Protein AF-A0A6I2R8V9-F1 (afdb_monomer_lite)

Radius of gyration: 30.73 Å; chains: 1; bounding box: 67×37×94 Å

Sequence (304 aa):
MQEQKRTFKYGDVFHVAGLDWIVLRTTPAPTPGRSDLHFCEATEDVFQAPFDENDCNDWNKASLRKQLNGEFLDKLIAECPSLKDAIVPTYRDLTADDGLRDYGNCLDNVTMLTADEYRQTRDLHPAPEHWRWLITPDGTSKSSGTSFVRCVDSDGSLGSSLAYRGDRGVRPALTLKSDILASILDAEDKKRAAEIRPADGPQPGVDETPEQAEMALYEQAVEQFGESAQILMAVEEMSELQKALLKYLRFKDHEQGDEAEILAAISEERADVEIMLNQLHVIFGDNTDMEIAKLEHLCELLGE

Foldseek 3Di:
DPPPFDDDDAQDWDDALRFIKGFLDWADDPDPPFFIKTKIKTLAQPFFFFQAQVLFLQNVRRPVLVCCQPVVVVSRCVSPVLVVVFFAWDKAQQQAPVRDRPSPIDTGSKFFAAPVSCVVRVVSHDQHPAKAFHSHANDDCVPDYGFWGWIQGSRRDIDIDGRNDRRHGYMIITMGGRRSVSVSRVVVVVVVVVPCQDPPDGDDDPDQDPVRVLLVVLVVCCVVPHDVVLVVQLVVLVVQLVVLVVQVVCCVVPVPDDPVVSVVSNVVSVVSNVSSVSSVCVVVHDDVVVVVVVVVVVVVVVVD

Organism: Flavonifractor plautii (NCBI:txid292800)

pLDDT: mean 88.64, std 12.96, range [37.66, 98.56]

Structure (mmCIF, N/CA/C/O backbone):
data_AF-A0A6I2R8V9-F1
#
_entry.id   AF-A0A6I2R8V9-F1
#
loop_
_atom_site.group_PDB
_atom_site.id
_atom_site.type_symbol
_atom_site.label_atom_id
_atom_site.label_alt_id
_atom_site.label_comp_id
_atom_site.label_asym_id
_atom_site.label_entity_id
_atom_site.label_seq_id
_atom_site.pdbx_PDB_ins_code
_atom_site.Cartn_x
_atom_site.Cartn_y
_atom_site.Cartn_z
_atom_site.occupancy
_atom_site.B_iso_or_equiv
_atom_site.auth_seq_id
_atom_site.auth_comp_id
_atom_site.auth_asym_id
_atom_site.auth_atom_id
_atom_site.pdbx_PDB_model_num
ATOM 1 N N . MET A 1 1 ? -25.812 15.483 -0.599 1.00 38.22 1 MET A N 1
ATOM 2 C CA . MET A 1 1 ? -24.467 15.489 0.005 1.00 38.22 1 MET A CA 1
ATOM 3 C C . MET A 1 1 ? -23.528 14.985 -1.077 1.00 38.22 1 MET A C 1
ATOM 5 O O . MET A 1 1 ? -23.766 13.888 -1.561 1.00 38.22 1 MET A O 1
ATOM 9 N N . GLN A 1 2 ? -22.617 15.811 -1.599 1.00 37.66 2 GLN A N 1
ATOM 10 C CA . GLN A 1 2 ? -21.603 15.308 -2.534 1.00 37.66 2 GLN A CA 1
ATOM 11 C C . GLN A 1 2 ? -20.672 14.411 -1.722 1.00 37.66 2 GLN A C 1
ATOM 13 O O . GLN A 1 2 ? -20.080 14.891 -0.760 1.00 37.66 2 GLN A O 1
ATOM 18 N N . GLU A 1 3 ? -20.606 13.122 -2.054 1.00 43.53 3 GLU A N 1
ATOM 19 C CA . GLU A 1 3 ? -19.597 12.227 -1.488 1.00 43.53 3 GLU A CA 1
ATOM 20 C C . GLU A 1 3 ? -18.220 12.828 -1.773 1.00 43.53 3 GLU A C 1
ATOM 22 O O . GLU A 1 3 ? -17.863 13.101 -2.925 1.00 43.53 3 GLU A O 1
ATOM 27 N N . GLN A 1 4 ? -17.481 13.116 -0.708 1.00 48.81 4 GLN A N 1
ATOM 28 C CA . GLN A 1 4 ? -16.132 13.641 -0.794 1.00 48.81 4 GLN A CA 1
ATOM 29 C C . GLN A 1 4 ? -15.234 12.480 -1.221 1.00 48.81 4 GLN A C 1
ATOM 31 O O . GLN A 1 4 ? -14.838 11.656 -0.405 1.00 48.81 4 GLN A O 1
ATOM 36 N N . LYS A 1 5 ? -15.002 12.356 -2.532 1.00 60.81 5 LYS A N 1
ATOM 37 C CA . LYS A 1 5 ? -14.197 11.269 -3.100 1.00 60.81 5 LYS A CA 1
ATOM 38 C C . LYS A 1 5 ? -12.783 11.305 -2.525 1.00 60.81 5 LYS A C 1
ATOM 40 O O . LYS A 1 5 ? -12.157 12.365 -2.509 1.00 60.81 5 LYS A O 1
ATOM 45 N N . ARG A 1 6 ? -12.281 10.140 -2.108 1.00 73.75 6 ARG A N 1
ATOM 46 C CA . ARG A 1 6 ? -10.896 9.931 -1.671 1.00 73.75 6 ARG A CA 1
ATOM 47 C C . ARG A 1 6 ? -9.931 10.459 -2.739 1.00 73.75 6 ARG A C 1
ATOM 49 O O . ARG A 1 6 ? -10.030 10.093 -3.909 1.00 73.75 6 ARG A O 1
ATOM 56 N N . THR A 1 7 ? -9.030 11.354 -2.343 1.00 79.44 7 THR A N 1
ATOM 57 C CA . THR A 1 7 ? -8.017 11.950 -3.226 1.00 79.44 7 THR A CA 1
ATOM 58 C C . THR A 1 7 ? -6.641 11.415 -2.873 1.00 79.44 7 THR A C 1
ATOM 60 O O . THR A 1 7 ? -6.266 11.489 -1.706 1.00 79.44 7 THR A O 1
ATOM 63 N N . PHE A 1 8 ? -5.882 10.970 -3.874 1.00 87.00 8 PHE A N 1
ATOM 64 C CA . PHE A 1 8 ? -4.533 10.438 -3.688 1.00 87.00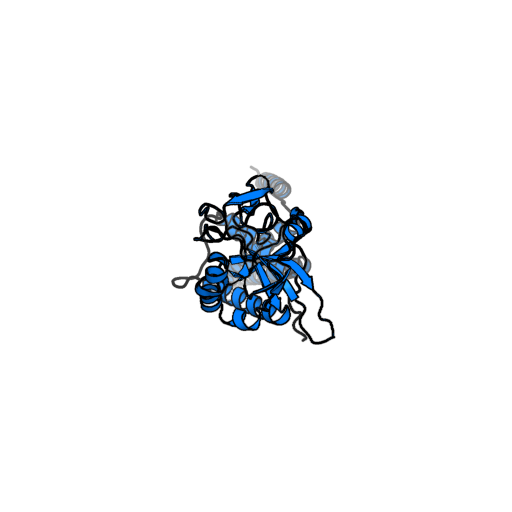 8 PHE A CA 1
ATOM 65 C C . PHE A 1 8 ? -3.452 11.457 -4.045 1.00 87.00 8 PHE A C 1
ATOM 67 O O . PHE A 1 8 ? -3.553 12.193 -5.035 1.00 87.00 8 PHE A O 1
ATOM 74 N N . LYS A 1 9 ? -2.388 11.460 -3.251 1.00 89.88 9 LYS A N 1
ATOM 75 C CA . LYS A 1 9 ? -1.187 12.278 -3.395 1.00 89.88 9 LYS A CA 1
ATOM 76 C C . LYS A 1 9 ? 0.038 11.397 -3.619 1.00 89.88 9 LYS A C 1
ATOM 78 O O . LYS A 1 9 ? 0.010 10.187 -3.438 1.00 89.88 9 LYS A O 1
ATOM 83 N N . TYR A 1 10 ? 1.118 12.036 -4.057 1.00 94.25 10 TYR A N 1
ATOM 84 C CA . TYR A 1 10 ? 2.426 11.403 -4.191 1.00 94.25 10 TYR A CA 1
ATOM 85 C C . TYR A 1 10 ? 2.873 10.797 -2.853 1.00 94.25 10 TYR A C 1
ATOM 87 O O . TYR A 1 10 ? 2.875 11.504 -1.847 1.00 94.25 10 TYR A O 1
ATOM 95 N N . GLY A 1 11 ? 3.245 9.517 -2.863 1.00 94.38 11 GLY A N 1
ATOM 96 C CA . GLY A 1 11 ? 3.650 8.759 -1.680 1.00 94.38 11 GLY A CA 1
ATOM 97 C C . GLY A 1 11 ? 2.508 8.093 -0.908 1.00 94.38 11 GLY A C 1
ATOM 98 O O . GLY A 1 11 ? 2.792 7.301 -0.014 1.00 94.38 11 GLY A O 1
ATOM 99 N N . ASP A 1 12 ? 1.241 8.354 -1.249 1.00 94.25 12 ASP A N 1
ATOM 100 C CA . ASP A 1 12 ? 0.121 7.667 -0.601 1.00 94.25 12 ASP A CA 1
ATOM 101 C C . ASP A 1 12 ? 0.160 6.168 -0.924 1.00 94.25 12 ASP A C 1
ATOM 103 O O . ASP A 1 12 ? 0.383 5.777 -2.075 1.00 94.25 12 ASP A O 1
ATOM 107 N N . VAL A 1 13 ? -0.103 5.345 0.092 1.00 94.75 13 VAL A N 1
ATOM 108 C CA . VAL A 1 13 ? -0.195 3.886 -0.024 1.00 94.75 13 VAL A CA 1
ATOM 109 C C . VAL A 1 13 ? -1.652 3.451 0.111 1.00 94.75 13 VAL A C 1
ATOM 111 O O . VAL A 1 13 ? -2.396 3.978 0.942 1.00 94.75 13 VAL A O 1
ATOM 114 N N . PHE A 1 14 ? -2.074 2.493 -0.709 1.00 93.38 14 PHE A N 1
ATOM 115 C CA . PHE A 1 14 ? -3.391 1.868 -0.627 1.00 93.38 14 PHE A CA 1
ATOM 116 C C . PHE A 1 14 ? -3.310 0.368 -0.904 1.00 93.38 14 PHE A C 1
ATOM 118 O O . PHE A 1 14 ? -2.437 -0.090 -1.636 1.00 93.38 14 PHE A O 1
ATOM 125 N N . HIS A 1 15 ? -4.256 -0.379 -0.342 1.00 92.75 15 HIS A N 1
ATOM 126 C CA . HIS A 1 15 ? -4.354 -1.823 -0.504 1.00 92.75 15 HIS A CA 1
ATOM 127 C C . HIS A 1 15 ? -5.452 -2.161 -1.511 1.00 92.75 15 HIS A C 1
ATOM 129 O O . HIS A 1 15 ? -6.573 -1.692 -1.339 1.00 92.75 15 HIS A O 1
ATOM 135 N N . VAL A 1 16 ? -5.152 -2.952 -2.542 1.00 92.50 16 VAL A N 1
ATOM 136 C CA . VAL A 1 16 ? -6.165 -3.497 -3.463 1.00 92.50 16 VAL A CA 1
ATOM 137 C C . VAL A 1 16 ? -5.693 -4.814 -4.058 1.00 92.50 16 VAL A C 1
ATOM 139 O O . VAL A 1 16 ? -4.517 -4.963 -4.405 1.00 92.50 16 VAL A O 1
ATOM 142 N N . ALA A 1 17 ? -6.624 -5.762 -4.209 1.00 92.19 17 ALA A N 1
ATOM 143 C CA . ALA A 1 17 ? -6.356 -7.083 -4.781 1.00 92.19 17 ALA A CA 1
ATOM 144 C C . ALA A 1 17 ? -5.179 -7.817 -4.098 1.00 92.19 17 ALA A C 1
ATOM 146 O O . ALA A 1 17 ? -4.335 -8.421 -4.763 1.00 92.19 17 ALA A O 1
ATOM 147 N N . GLY A 1 18 ? -5.110 -7.728 -2.764 1.00 90.94 18 GLY A N 1
ATOM 148 C CA . GLY A 1 18 ? -4.109 -8.420 -1.947 1.00 90.94 18 GLY A CA 1
ATOM 149 C C . GLY A 1 18 ? -2.704 -7.813 -1.987 1.00 90.94 18 GLY A C 1
ATOM 150 O O . GLY A 1 18 ? -1.773 -8.429 -1.477 1.00 90.94 18 GLY A O 1
ATOM 151 N N . LEU A 1 19 ? -2.533 -6.629 -2.581 1.00 95.25 19 LEU A N 1
ATOM 152 C CA . LEU A 1 19 ? -1.246 -5.950 -2.713 1.00 95.25 19 LEU A CA 1
ATOM 153 C C . LEU A 1 19 ? -1.330 -4.514 -2.203 1.00 95.25 19 LEU A C 1
ATOM 155 O O . LEU A 1 19 ? -2.342 -3.835 -2.391 1.00 95.25 19 LEU A O 1
ATOM 159 N N . ASP A 1 20 ? -0.230 -4.046 -1.621 1.00 95.50 20 ASP A N 1
ATOM 160 C CA . ASP A 1 20 ? -0.037 -2.641 -1.289 1.00 95.50 20 ASP A CA 1
ATOM 161 C C . ASP A 1 20 ? 0.616 -1.908 -2.463 1.00 95.50 20 ASP A C 1
ATOM 163 O O . ASP A 1 20 ? 1.609 -2.351 -3.049 1.00 95.50 20 ASP A O 1
ATOM 167 N N . TRP A 1 21 ? 0.042 -0.760 -2.807 1.00 96.88 21 TRP A N 1
ATOM 168 C CA . TRP A 1 21 ? 0.436 0.066 -3.939 1.00 96.88 21 TRP A CA 1
ATOM 169 C C . TRP A 1 21 ? 0.766 1.468 -3.465 1.00 96.88 21 TRP A C 1
ATOM 171 O O . TRP A 1 21 ? -0.009 2.074 -2.728 1.00 96.88 21 TRP A O 1
ATOM 181 N N . ILE A 1 22 ? 1.879 2.014 -3.942 1.00 96.56 22 ILE A N 1
ATOM 182 C CA . ILE A 1 22 ? 2.289 3.391 -3.676 1.00 96.56 22 ILE A CA 1
ATOM 183 C C . ILE A 1 22 ? 2.065 4.272 -4.903 1.00 96.56 22 ILE A C 1
ATOM 185 O O . ILE A 1 22 ? 2.366 3.888 -6.034 1.00 96.56 22 ILE A O 1
ATOM 189 N N . VAL A 1 23 ? 1.540 5.478 -4.694 1.00 96.94 23 VAL A N 1
ATOM 190 C CA . VAL A 1 23 ? 1.311 6.463 -5.757 1.00 96.94 23 VAL A CA 1
ATOM 191 C C . VAL A 1 23 ? 2.608 7.198 -6.078 1.00 96.94 23 VAL A C 1
ATOM 193 O O . VAL A 1 23 ? 3.110 7.993 -5.288 1.00 96.94 23 VAL A O 1
ATOM 196 N N . LEU A 1 24 ? 3.116 6.986 -7.289 1.00 96.62 24 LEU A N 1
ATOM 197 C CA . LEU A 1 24 ? 4.371 7.566 -7.767 1.00 96.62 24 LEU A CA 1
ATOM 198 C C . LEU A 1 24 ? 4.174 8.834 -8.594 1.00 96.62 24 LEU A C 1
ATOM 200 O O . LEU A 1 24 ? 5.064 9.673 -8.689 1.00 96.62 24 LEU A O 1
ATOM 204 N N . ARG A 1 25 ? 3.023 8.985 -9.253 1.00 94.69 25 ARG A N 1
ATOM 205 C CA . ARG A 1 25 ? 2.734 10.176 -10.059 1.00 94.69 25 ARG A CA 1
ATOM 206 C C . ARG A 1 25 ? 1.243 10.346 -10.264 1.00 94.69 25 ARG A C 1
ATOM 208 O O . ARG A 1 25 ? 0.558 9.398 -10.632 1.00 94.69 25 ARG A O 1
ATOM 215 N N . THR A 1 26 ? 0.770 11.582 -10.150 1.00 93.12 26 THR A N 1
ATOM 216 C CA . THR A 1 26 ? -0.594 11.954 -10.534 1.00 93.12 26 THR A CA 1
ATOM 217 C C . THR A 1 26 ? -0.552 12.798 -11.799 1.00 93.12 26 THR A C 1
ATOM 219 O O . THR A 1 26 ? 0.164 13.795 -11.869 1.00 93.12 26 THR A O 1
ATOM 222 N N . THR A 1 27 ? -1.313 12.398 -12.813 1.00 91.44 27 THR A N 1
ATOM 223 C CA . THR A 1 27 ? -1.546 13.184 -14.027 1.00 91.44 27 THR A CA 1
ATOM 224 C C . THR A 1 27 ? -2.961 13.747 -13.960 1.00 91.44 27 THR A C 1
ATOM 226 O O . THR A 1 27 ? -3.911 12.966 -14.059 1.00 91.44 27 THR A O 1
ATOM 229 N N . PRO A 1 28 ? -3.124 15.070 -13.790 1.00 88.31 28 PRO A N 1
ATOM 230 C CA . PRO A 1 28 ? -4.442 15.681 -13.750 1.00 88.31 28 PRO A CA 1
ATOM 231 C C . PRO A 1 28 ? -5.208 15.471 -15.055 1.00 88.31 28 PRO A C 1
ATOM 233 O O . PRO A 1 28 ? -4.625 15.464 -16.146 1.00 88.31 28 PRO A O 1
ATOM 236 N N . ALA A 1 29 ? -6.524 15.349 -14.951 1.00 85.62 29 ALA A N 1
ATOM 237 C CA . ALA A 1 29 ? -7.405 15.292 -16.097 1.00 85.62 29 ALA A CA 1
ATOM 238 C C . ALA A 1 29 ? -7.244 16.553 -16.971 1.00 85.62 29 ALA A C 1
ATOM 240 O O . ALA A 1 29 ? -7.258 17.675 -16.461 1.00 85.62 29 ALA A O 1
ATOM 241 N N . PRO A 1 30 ? -7.164 16.414 -18.307 1.00 77.19 30 PRO A N 1
ATOM 242 C CA . PRO A 1 30 ? -6.989 17.559 -19.203 1.00 77.19 30 PRO A CA 1
ATOM 243 C C . PRO A 1 30 ? -8.229 18.466 -19.266 1.00 77.19 30 PRO A C 1
ATOM 245 O O . PRO A 1 30 ? -8.150 19.590 -19.756 1.00 77.19 30 PRO A O 1
ATOM 248 N N . THR A 1 31 ? -9.384 17.978 -18.803 1.00 76.88 31 THR A N 1
ATOM 249 C CA . THR A 1 31 ? -10.663 18.696 -18.803 1.00 76.88 31 THR A CA 1
ATOM 250 C C . THR A 1 31 ? -11.488 18.344 -17.564 1.00 76.88 31 THR A C 1
ATOM 252 O O . THR A 1 31 ? -11.475 17.176 -17.161 1.00 76.88 31 THR A O 1
ATOM 255 N N . PRO A 1 32 ? -12.286 19.285 -17.021 1.00 73.50 32 PRO A N 1
ATOM 256 C CA . PRO A 1 32 ? -13.217 19.004 -15.929 1.00 73.50 32 PRO A CA 1
ATOM 257 C C . PRO A 1 32 ? -14.168 17.845 -16.262 1.00 73.50 32 PRO A C 1
ATOM 259 O O . PRO A 1 32 ? -14.704 17.778 -17.368 1.00 73.50 32 PRO A O 1
ATOM 262 N N . GLY A 1 33 ? -14.381 16.934 -15.309 1.00 69.75 33 GLY A N 1
ATOM 263 C CA . GLY A 1 33 ? -15.276 15.778 -15.466 1.00 69.75 33 GLY A CA 1
ATOM 264 C C . GLY A 1 33 ? -14.624 14.508 -16.026 1.00 69.75 33 GLY A C 1
ATOM 265 O O . GLY A 1 33 ? -15.317 13.506 -16.185 1.00 69.75 33 GLY A O 1
ATOM 266 N N . ARG A 1 34 ? -13.313 14.518 -16.304 1.00 79.19 34 ARG A N 1
ATOM 267 C CA . ARG A 1 34 ? -12.518 13.292 -16.469 1.00 79.19 34 ARG A CA 1
ATOM 268 C C . ARG A 1 34 ? -11.736 12.982 -15.197 1.00 79.19 34 ARG A C 1
ATOM 270 O O . ARG A 1 34 ? -11.465 13.878 -14.405 1.00 79.19 34 ARG A O 1
ATOM 277 N N . SER A 1 35 ? -11.393 11.713 -15.031 1.00 84.06 35 SER A N 1
ATOM 278 C CA . SER A 1 35 ? -10.595 11.214 -13.917 1.00 84.06 35 SER A CA 1
ATOM 279 C C . SER A 1 35 ? -9.136 11.621 -14.062 1.00 84.06 35 SER A C 1
ATOM 281 O O . SER A 1 35 ? -8.577 11.554 -15.163 1.00 84.06 35 SER A O 1
ATOM 283 N N . ASP A 1 36 ? -8.517 11.977 -12.942 1.00 91.12 36 ASP A N 1
ATOM 284 C CA . ASP A 1 36 ? -7.063 12.015 -12.844 1.00 91.12 36 ASP A CA 1
ATOM 285 C C . ASP A 1 36 ? -6.515 10.590 -12.987 1.00 91.12 36 ASP A C 1
ATOM 287 O O . ASP A 1 36 ? -7.222 9.601 -12.758 1.00 91.12 36 ASP A O 1
ATOM 291 N N . LEU A 1 37 ? -5.251 10.483 -13.382 1.00 93.69 37 LEU A N 1
ATOM 292 C CA . LEU A 1 37 ? -4.562 9.208 -13.512 1.00 93.69 37 LEU A CA 1
ATOM 293 C C . LEU A 1 37 ? -3.464 9.099 -12.462 1.00 93.69 37 LEU A C 1
ATOM 295 O O . LEU A 1 37 ? -2.579 9.953 -12.408 1.00 93.69 37 LEU A O 1
ATOM 299 N N . HIS A 1 38 ? -3.489 8.027 -11.680 1.00 95.75 38 HIS A N 1
ATOM 300 C CA . HIS A 1 38 ? -2.441 7.696 -10.722 1.00 95.75 38 HIS A CA 1
ATOM 301 C C . HIS A 1 38 ? -1.577 6.578 -11.292 1.00 95.75 38 HIS A C 1
ATOM 303 O O . HIS A 1 38 ? -2.089 5.517 -11.635 1.00 95.75 38 HIS A O 1
ATOM 309 N N . PHE A 1 39 ? -0.279 6.830 -11.434 1.00 97.44 39 PHE A N 1
ATOM 310 C CA . PHE A 1 39 ? 0.703 5.794 -11.720 1.00 97.44 39 PHE A CA 1
ATOM 311 C C . PHE A 1 39 ? 1.231 5.257 -10.396 1.00 97.44 39 PHE A C 1
ATOM 313 O O . PHE A 1 39 ? 1.743 6.030 -9.580 1.00 97.44 39 PHE A O 1
ATOM 320 N N . CYS A 1 40 ? 1.071 3.956 -10.193 1.00 97.56 40 CYS A N 1
ATOM 321 C CA . CYS A 1 40 ? 1.335 3.279 -8.934 1.00 97.56 40 CYS A CA 1
ATOM 322 C C . CYS A 1 40 ? 2.283 2.100 -9.154 1.00 97.56 40 CYS A C 1
ATOM 324 O O . CYS A 1 40 ? 2.249 1.487 -10.220 1.00 97.56 40 CYS A O 1
ATOM 326 N N . GLU A 1 41 ? 3.091 1.769 -8.151 1.00 97.62 41 GLU A N 1
ATOM 327 C CA . GLU A 1 41 ? 3.940 0.569 -8.112 1.00 97.62 41 GLU A CA 1
ATOM 328 C C . GLU A 1 41 ? 3.605 -0.242 -6.857 1.00 97.62 41 GLU A C 1
ATOM 330 O O . GLU A 1 41 ? 3.203 0.333 -5.845 1.00 97.62 41 GLU A O 1
ATOM 335 N N . ALA A 1 42 ? 3.757 -1.564 -6.916 1.00 96.56 42 ALA A N 1
ATOM 336 C CA . ALA A 1 42 ? 3.742 -2.397 -5.720 1.00 96.56 42 ALA A CA 1
ATOM 337 C C . ALA A 1 42 ? 4.844 -1.953 -4.736 1.00 96.56 42 ALA A C 1
ATOM 339 O O . ALA A 1 42 ? 5.968 -1.634 -5.139 1.00 96.56 42 ALA A O 1
ATOM 340 N N . THR A 1 43 ? 4.537 -1.937 -3.441 1.00 93.56 43 THR A N 1
ATOM 341 C CA . THR A 1 43 ? 5.494 -1.530 -2.395 1.00 93.56 43 THR A CA 1
ATOM 342 C C . THR A 1 43 ? 6.632 -2.540 -2.211 1.00 93.56 43 THR A C 1
ATOM 344 O O . THR A 1 43 ? 7.741 -2.160 -1.825 1.00 93.56 43 THR A O 1
ATOM 347 N N . GLU A 1 44 ? 6.389 -3.802 -2.563 1.00 91.75 44 GLU A N 1
ATOM 348 C CA . GLU A 1 44 ? 7.297 -4.936 -2.381 1.00 91.75 44 GLU A CA 1
ATOM 349 C C . GLU A 1 44 ? 7.479 -5.755 -3.667 1.00 91.75 44 GLU A C 1
ATOM 351 O O . GLU A 1 44 ? 6.759 -5.586 -4.656 1.00 91.75 44 GLU A O 1
ATOM 356 N N . ASP A 1 45 ? 8.478 -6.642 -3.661 1.00 92.81 45 ASP A N 1
ATOM 357 C CA . ASP A 1 45 ? 8.707 -7.593 -4.750 1.00 92.81 45 ASP A CA 1
ATOM 358 C C . ASP A 1 45 ? 7.623 -8.674 -4.715 1.00 92.81 45 ASP A C 1
ATOM 360 O O . ASP A 1 45 ? 7.543 -9.462 -3.778 1.00 92.81 45 ASP A O 1
ATOM 364 N N . VAL A 1 46 ? 6.796 -8.740 -5.759 1.00 94.69 46 VAL A N 1
ATOM 365 C CA . VAL A 1 46 ? 5.638 -9.651 -5.781 1.00 94.69 46 VAL A CA 1
ATOM 366 C C . VAL A 1 46 ? 6.063 -11.092 -6.077 1.00 94.69 46 VAL A C 1
ATOM 368 O O . VAL A 1 46 ? 5.445 -12.046 -5.611 1.00 94.69 46 VAL A O 1
ATOM 371 N N . PHE A 1 47 ? 7.111 -11.265 -6.881 1.00 95.12 47 PHE A N 1
ATOM 372 C CA . PHE A 1 47 ? 7.740 -12.553 -7.169 1.00 95.12 47 PHE A CA 1
ATOM 373 C C . PHE A 1 47 ? 9.134 -12.347 -7.770 1.00 95.12 47 PHE A C 1
ATOM 375 O O . PHE A 1 47 ? 9.511 -11.227 -8.120 1.00 95.12 47 PHE A O 1
ATOM 382 N N . GLN A 1 48 ? 9.890 -13.438 -7.917 1.00 95.06 48 GLN A N 1
ATOM 383 C CA . GLN A 1 48 ? 11.161 -13.449 -8.641 1.00 95.06 48 GLN A CA 1
ATOM 384 C C . GLN A 1 48 ? 11.011 -14.141 -9.997 1.00 95.06 48 GLN A C 1
ATOM 386 O O . GLN A 1 48 ? 10.352 -15.179 -10.095 1.00 95.06 48 GLN A O 1
ATOM 391 N N . ALA A 1 49 ? 11.594 -13.559 -11.045 1.00 96.38 49 ALA A N 1
ATOM 392 C CA . ALA A 1 49 ? 11.564 -14.113 -12.397 1.00 96.38 49 ALA A CA 1
ATOM 393 C C . ALA A 1 49 ? 12.696 -13.552 -13.275 1.00 96.38 49 ALA A C 1
ATOM 395 O O . ALA A 1 49 ? 13.204 -12.455 -13.015 1.00 96.38 49 ALA A O 1
ATOM 396 N N . PRO A 1 50 ? 13.084 -14.263 -14.353 1.00 97.62 50 PRO A N 1
ATOM 397 C CA . PRO A 1 50 ? 13.932 -13.674 -15.378 1.00 97.62 50 PRO A CA 1
ATOM 398 C C . PRO A 1 50 ? 13.186 -12.536 -16.068 1.00 97.62 50 PRO A C 1
ATOM 400 O O . PRO A 1 50 ? 11.966 -12.585 -16.215 1.00 97.62 50 PRO A O 1
ATOM 403 N N . PHE A 1 51 ? 13.923 -11.527 -16.525 1.00 98.19 51 PHE A N 1
ATOM 404 C CA . PHE A 1 51 ? 13.352 -10.507 -17.398 1.00 98.19 51 PHE A CA 1
ATOM 405 C C . PHE A 1 51 ? 12.887 -11.145 -18.711 1.00 98.19 51 PHE A C 1
ATOM 407 O O . PHE A 1 51 ? 11.770 -10.911 -19.167 1.00 98.19 51 PHE A O 1
ATOM 414 N N . ASP A 1 52 ? 13.736 -11.995 -19.288 1.00 98.25 52 ASP A N 1
ATOM 415 C CA . ASP A 1 52 ? 13.402 -12.797 -20.455 1.00 98.25 52 ASP A CA 1
ATOM 416 C C . ASP A 1 52 ? 14.120 -14.149 -20.434 1.00 98.25 52 ASP A C 1
ATOM 418 O O . ASP A 1 52 ? 15.337 -14.225 -20.278 1.00 98.25 52 ASP A O 1
ATOM 422 N N . GLU A 1 53 ? 13.369 -15.226 -20.649 1.00 97.06 53 GLU A N 1
ATOM 423 C CA . GLU A 1 53 ? 13.894 -16.600 -20.661 1.00 97.06 53 GLU A CA 1
ATOM 424 C C . GLU A 1 53 ? 14.875 -16.875 -21.813 1.00 97.06 53 GLU A C 1
ATOM 426 O O . GLU A 1 53 ? 15.675 -17.806 -21.725 1.00 97.06 53 GLU A O 1
ATOM 431 N N . ASN A 1 54 ? 14.844 -16.072 -22.883 1.00 96.19 54 ASN A N 1
ATOM 432 C CA . ASN A 1 54 ? 15.727 -16.203 -24.045 1.00 96.19 54 ASN A CA 1
ATOM 433 C C . ASN A 1 54 ? 16.861 -15.166 -24.042 1.00 96.19 54 ASN A C 1
ATOM 435 O O . ASN A 1 54 ? 17.476 -14.932 -25.084 1.00 96.19 54 ASN A O 1
ATOM 439 N N . ASP A 1 55 ? 17.139 -14.559 -22.883 1.00 95.56 55 ASP A N 1
ATOM 440 C CA . ASP A 1 55 ? 18.183 -13.550 -22.692 1.00 95.56 55 ASP A CA 1
ATOM 441 C C . ASP A 1 55 ? 18.021 -12.306 -23.588 1.00 95.56 55 ASP A C 1
ATOM 443 O O . ASP A 1 55 ? 18.993 -11.752 -24.101 1.00 95.56 55 ASP A O 1
ATOM 447 N N . CYS A 1 56 ? 16.777 -11.865 -23.804 1.00 95.69 56 CYS A N 1
ATOM 448 C CA . CYS A 1 56 ? 16.467 -10.654 -24.556 1.00 95.69 56 CYS A CA 1
ATOM 449 C C . CYS A 1 56 ? 16.119 -9.473 -23.634 1.00 95.69 56 CYS A C 1
ATOM 451 O O . CYS A 1 56 ? 15.169 -9.523 -22.862 1.00 95.69 56 CYS A O 1
ATOM 453 N N . ASN A 1 57 ? 16.836 -8.359 -23.773 1.00 96.81 57 ASN A N 1
ATOM 454 C CA . ASN A 1 57 ? 16.598 -7.117 -23.035 1.00 96.81 57 ASN A CA 1
ATOM 455 C C . ASN A 1 57 ? 15.531 -6.204 -23.668 1.00 96.81 57 ASN A C 1
ATOM 457 O O . ASN A 1 57 ? 15.263 -5.118 -23.160 1.00 96.81 57 ASN A O 1
ATOM 461 N N . ASP A 1 58 ? 14.923 -6.626 -24.776 1.00 97.19 58 ASP A N 1
ATOM 462 C CA . ASP A 1 58 ? 13.822 -5.912 -25.414 1.00 97.19 58 ASP A CA 1
ATOM 463 C C . ASP A 1 58 ? 12.517 -6.228 -24.674 1.00 97.19 58 ASP A C 1
ATOM 465 O O . ASP A 1 58 ? 11.929 -7.300 -24.855 1.00 97.19 58 ASP A O 1
ATOM 469 N N . TRP A 1 59 ? 12.038 -5.278 -23.864 1.00 98.06 59 TRP A N 1
ATOM 470 C CA . TRP A 1 59 ? 10.788 -5.422 -23.111 1.00 98.06 59 TRP A CA 1
ATOM 471 C C . TRP A 1 59 ? 9.612 -5.849 -23.995 1.00 98.06 59 TRP A C 1
ATOM 473 O O . TRP A 1 59 ? 8.765 -6.626 -23.558 1.00 98.06 59 TRP A O 1
ATOM 483 N N . ASN A 1 60 ? 9.568 -5.428 -25.267 1.00 97.44 60 ASN A N 1
ATOM 484 C CA . ASN A 1 60 ? 8.469 -5.804 -26.151 1.00 97.44 60 ASN A CA 1
ATOM 485 C C . ASN A 1 60 ? 8.381 -7.317 -26.402 1.00 97.44 60 ASN A C 1
ATOM 487 O O . ASN A 1 60 ? 7.294 -7.804 -26.724 1.00 97.44 60 ASN A O 1
ATOM 491 N N . LYS A 1 61 ? 9.493 -8.042 -26.252 1.00 97.00 61 LYS A N 1
ATOM 492 C CA . LYS A 1 61 ? 9.610 -9.490 -26.474 1.00 97.00 61 LYS A CA 1
ATOM 493 C C . LYS A 1 61 ? 9.735 -10.295 -25.182 1.00 97.00 61 LYS A C 1
ATOM 495 O O . LYS A 1 61 ? 9.570 -11.509 -25.239 1.00 97.00 61 LYS A O 1
ATOM 500 N N . ALA A 1 62 ? 10.001 -9.624 -24.065 1.00 97.88 62 ALA A N 1
ATOM 501 C CA . ALA A 1 62 ? 10.285 -10.229 -22.774 1.00 97.88 62 ALA A CA 1
ATOM 502 C C . ALA A 1 62 ? 9.187 -11.200 -22.308 1.00 97.88 62 ALA A C 1
ATOM 504 O O . ALA A 1 62 ? 7.997 -10.857 -22.282 1.00 97.88 62 ALA A O 1
ATOM 505 N N . SER A 1 63 ? 9.584 -12.396 -21.867 1.00 98.31 63 SER A N 1
ATOM 506 C CA . SER A 1 63 ? 8.678 -13.352 -21.219 1.00 98.31 63 SER A CA 1
ATOM 507 C C . SER A 1 63 ? 8.000 -12.745 -19.986 1.00 98.31 63 SER A C 1
ATOM 509 O O . SER A 1 63 ? 6.796 -12.944 -19.797 1.00 98.31 63 SER A O 1
ATOM 511 N N . LEU A 1 64 ? 8.711 -11.910 -19.218 1.00 98.38 64 LEU A N 1
ATOM 512 C CA . LEU A 1 64 ? 8.160 -11.233 -18.044 1.00 98.38 64 LEU A CA 1
ATOM 513 C C . LEU A 1 64 ? 7.015 -10.275 -18.392 1.00 98.38 64 LEU A C 1
ATOM 515 O O . LEU A 1 64 ? 6.000 -10.252 -17.698 1.00 98.38 64 LEU A O 1
ATOM 519 N N . ARG A 1 65 ? 7.104 -9.538 -19.509 1.00 98.31 65 ARG A N 1
ATOM 520 C CA . ARG A 1 65 ? 6.004 -8.679 -19.988 1.00 98.31 65 ARG A CA 1
ATOM 521 C C . ARG A 1 65 ? 4.733 -9.487 -20.222 1.00 98.31 65 ARG A C 1
ATOM 523 O O . ARG A 1 65 ? 3.633 -9.043 -19.880 1.00 98.31 65 ARG A O 1
ATOM 530 N N . LYS A 1 66 ? 4.896 -10.672 -20.816 1.00 98.31 66 LYS A N 1
ATOM 531 C CA . LYS A 1 66 ? 3.806 -11.597 -21.131 1.00 98.31 66 LYS A CA 1
ATOM 532 C C . LYS A 1 66 ? 3.186 -12.189 -19.864 1.00 98.31 66 LYS A C 1
ATOM 534 O O . LYS A 1 66 ? 1.970 -12.326 -19.807 1.00 98.31 66 LYS A O 1
ATOM 539 N N . GLN A 1 67 ? 4.002 -12.488 -18.855 1.00 98.38 67 GLN A N 1
ATOM 540 C CA . GLN A 1 67 ? 3.538 -12.933 -17.541 1.00 98.38 67 GLN A CA 1
ATOM 541 C C . GLN A 1 67 ? 2.762 -11.824 -16.810 1.00 98.38 67 GLN A C 1
ATOM 543 O O . GLN A 1 67 ? 1.663 -12.080 -16.318 1.00 98.38 67 GLN A O 1
ATOM 548 N N . LEU A 1 68 ? 3.282 -10.587 -16.799 1.00 98.56 68 LEU A N 1
ATOM 549 C CA . LEU A 1 68 ? 2.638 -9.437 -16.150 1.00 98.56 68 LEU A CA 1
ATOM 550 C C . LEU A 1 68 ? 1.287 -9.074 -16.781 1.00 98.56 68 LEU A C 1
ATOM 552 O O . LEU A 1 68 ? 0.318 -8.851 -16.066 1.00 98.56 68 LEU A O 1
ATOM 556 N N . ASN A 1 69 ? 1.203 -9.036 -18.114 1.00 98.50 69 ASN A N 1
ATOM 557 C CA . ASN A 1 69 ? -0.032 -8.687 -18.834 1.00 98.50 69 ASN A CA 1
ATOM 558 C C . ASN A 1 69 ? -0.941 -9.895 -19.128 1.00 98.50 69 ASN A C 1
ATOM 560 O O . ASN A 1 69 ? -1.968 -9.732 -19.784 1.00 98.50 69 ASN A O 1
ATOM 564 N N . GLY A 1 70 ? -0.549 -11.089 -18.685 1.00 98.25 70 GLY A N 1
ATOM 565 C CA . GLY A 1 70 ? -1.329 -12.318 -18.773 1.00 98.25 70 GLY A CA 1
ATOM 566 C C . GLY A 1 70 ? -1.708 -12.790 -17.378 1.00 98.25 70 GLY A C 1
ATOM 567 O O . GLY A 1 70 ? -2.510 -12.153 -16.705 1.00 98.25 70 GLY A O 1
ATOM 568 N N . GLU A 1 71 ? -1.079 -13.877 -16.926 1.00 97.88 71 GLU A N 1
ATOM 569 C CA . GLU A 1 71 ? -1.436 -14.565 -15.681 1.00 97.88 71 GLU A CA 1
ATOM 570 C C . GLU A 1 71 ? -1.498 -13.642 -14.453 1.00 97.88 71 GLU A C 1
ATOM 572 O O . GLU A 1 71 ? -2.404 -13.780 -13.634 1.00 97.88 71 GLU A O 1
ATOM 577 N N . PHE A 1 72 ? -0.565 -12.695 -14.311 1.00 98.25 72 PHE A N 1
ATOM 578 C CA . PHE A 1 72 ? -0.580 -11.762 -13.182 1.00 98.25 72 PHE A CA 1
ATOM 579 C C . PHE A 1 72 ? -1.783 -10.809 -13.237 1.00 98.25 72 PHE A C 1
ATOM 581 O O . PHE A 1 72 ? -2.515 -10.693 -12.257 1.00 98.25 72 PHE A O 1
ATOM 588 N N . LEU A 1 73 ? -2.020 -10.161 -14.383 1.00 98.31 73 LEU A N 1
ATOM 589 C CA . LEU A 1 73 ? -3.164 -9.267 -14.569 1.00 98.31 73 LEU A CA 1
ATOM 590 C C . LEU A 1 73 ? -4.498 -10.011 -14.418 1.00 98.31 73 LEU A C 1
ATOM 592 O O . LEU A 1 73 ? -5.424 -9.484 -13.804 1.00 98.31 73 LEU A O 1
ATOM 596 N N . ASP A 1 74 ? -4.590 -11.236 -14.934 1.00 98.06 74 ASP A N 1
ATOM 597 C CA . ASP A 1 74 ? -5.781 -12.075 -14.798 1.00 98.06 74 ASP A CA 1
ATOM 598 C C . ASP A 1 74 ? -6.069 -12.396 -13.325 1.00 98.06 74 ASP A C 1
ATOM 600 O O . ASP A 1 74 ? -7.219 -12.296 -12.898 1.00 98.06 74 ASP A O 1
ATOM 604 N N . LYS A 1 75 ? -5.039 -12.714 -12.527 1.00 97.31 75 LYS A N 1
ATOM 605 C CA . LYS A 1 75 ? -5.173 -12.910 -11.072 1.00 97.31 75 LYS A CA 1
ATOM 606 C C . LYS A 1 75 ? -5.602 -11.629 -10.363 1.00 97.31 75 LYS A C 1
ATOM 608 O O . LYS A 1 75 ? -6.517 -11.676 -9.549 1.00 97.31 75 LYS A O 1
ATOM 613 N N . LEU A 1 76 ? -5.002 -10.491 -10.713 1.00 96.56 76 LEU A N 1
ATOM 614 C CA . LEU A 1 76 ? -5.342 -9.192 -10.128 1.00 96.56 76 LEU A CA 1
ATOM 615 C C . LEU A 1 76 ? -6.819 -8.831 -10.372 1.00 96.56 76 LEU A C 1
ATOM 617 O O . LEU A 1 76 ? -7.519 -8.387 -9.464 1.00 96.56 76 LEU A O 1
ATOM 621 N N . ILE A 1 77 ? -7.314 -9.067 -11.592 1.00 96.94 77 ILE A N 1
ATOM 622 C CA . ILE A 1 77 ? -8.720 -8.843 -11.958 1.00 96.94 77 ILE A CA 1
ATOM 623 C C . ILE A 1 77 ? -9.637 -9.900 -11.330 1.00 96.94 77 ILE A C 1
ATOM 625 O O . ILE A 1 77 ? -10.774 -9.585 -10.994 1.00 96.94 77 ILE A O 1
ATOM 629 N N . ALA A 1 78 ? -9.192 -11.147 -11.173 1.00 96.56 78 ALA A N 1
ATOM 630 C CA . ALA A 1 78 ? -9.987 -12.172 -10.499 1.00 96.56 78 ALA A CA 1
ATOM 631 C C . ALA A 1 78 ? -10.227 -11.820 -9.022 1.00 96.56 78 ALA A C 1
ATOM 633 O O . ALA A 1 78 ? -11.349 -11.983 -8.544 1.00 96.56 78 ALA A O 1
ATOM 634 N N . GLU A 1 79 ? -9.205 -11.292 -8.345 1.00 94.31 79 GLU A N 1
ATOM 635 C CA . GLU A 1 79 ? -9.284 -10.848 -6.950 1.00 94.31 79 GLU A CA 1
ATOM 636 C C . GLU A 1 79 ? -10.155 -9.589 -6.805 1.00 94.31 79 GLU A C 1
ATOM 638 O O . GLU A 1 79 ? -11.047 -9.527 -5.959 1.00 94.31 79 GLU A O 1
ATOM 643 N N . CYS A 1 80 ? -9.971 -8.602 -7.691 1.00 94.31 80 CYS A N 1
ATOM 644 C CA . CYS A 1 80 ? -10.772 -7.380 -7.708 1.00 94.31 80 CYS A CA 1
ATOM 645 C C . CYS A 1 80 ? -11.292 -7.058 -9.126 1.00 94.31 80 CYS A C 1
ATOM 647 O O . CYS A 1 80 ? -10.675 -6.285 -9.863 1.00 94.31 80 CYS A O 1
ATOM 649 N N . PRO A 1 81 ? -12.469 -7.591 -9.528 1.00 94.19 81 PRO A N 1
ATOM 650 C CA . PRO A 1 81 ? -13.000 -7.440 -10.891 1.00 94.19 81 PRO A CA 1
ATOM 651 C C . PRO A 1 81 ? -13.178 -5.994 -11.354 1.00 94.19 81 PRO A C 1
ATOM 653 O O . PRO A 1 81 ? -12.995 -5.687 -12.534 1.00 94.19 81 PRO A O 1
ATOM 656 N N . SER A 1 82 ? -13.493 -5.095 -10.421 1.00 90.88 82 SER A N 1
ATOM 657 C CA . SER A 1 82 ? -13.674 -3.667 -10.682 1.00 90.88 82 SER A CA 1
ATOM 658 C C . SER A 1 82 ? -12.387 -2.971 -11.148 1.00 90.88 82 SER A C 1
ATOM 660 O O . SER A 1 82 ? -12.468 -1.953 -11.839 1.00 90.88 82 SER A O 1
ATOM 662 N N . LEU A 1 83 ? -11.197 -3.519 -10.845 1.00 93.56 83 LEU A N 1
ATOM 663 C CA . LEU A 1 83 ? -9.922 -2.968 -11.324 1.00 93.56 83 LEU A CA 1
ATOM 664 C C . LEU A 1 83 ? -9.837 -2.935 -12.847 1.00 93.56 83 LEU A C 1
ATOM 666 O O . LEU A 1 83 ? -9.203 -2.038 -13.400 1.00 93.56 83 LEU A O 1
ATOM 670 N N . LYS A 1 84 ? -10.503 -3.865 -13.539 1.00 95.06 84 LYS A N 1
ATOM 671 C CA . LYS A 1 84 ? -10.488 -3.938 -15.003 1.00 95.06 84 LYS A CA 1
ATOM 672 C C . LYS A 1 84 ? -10.882 -2.614 -15.666 1.00 95.06 84 LYS A C 1
ATOM 674 O O . LYS A 1 84 ? -10.303 -2.253 -16.686 1.00 95.06 84 LYS A O 1
ATOM 679 N N . ASP A 1 85 ? -11.838 -1.892 -15.085 1.00 93.19 85 ASP A N 1
ATOM 680 C CA . ASP A 1 85 ? -12.324 -0.618 -15.627 1.00 93.19 85 ASP A CA 1
ATOM 681 C C . ASP A 1 85 ? -11.479 0.586 -15.169 1.00 93.19 85 ASP A C 1
ATOM 683 O O . ASP A 1 85 ? -11.453 1.633 -15.838 1.00 93.19 85 ASP A O 1
ATOM 687 N N . ALA A 1 86 ? -10.775 0.431 -14.042 1.00 94.62 86 ALA A N 1
ATOM 688 C CA . ALA A 1 86 ? -9.867 1.423 -13.477 1.00 94.62 86 ALA A CA 1
ATOM 689 C C . ALA A 1 86 ? -8.517 1.465 -14.203 1.00 94.62 86 ALA A C 1
ATOM 691 O O . ALA A 1 86 ? -7.970 2.556 -14.375 1.00 94.62 86 ALA A O 1
ATOM 692 N N . ILE A 1 87 ? -8.002 0.309 -14.632 1.00 97.12 87 ILE A N 1
ATOM 693 C CA . ILE A 1 87 ? -6.696 0.178 -15.285 1.00 97.12 87 ILE A CA 1
ATOM 694 C C . ILE A 1 87 ? -6.700 0.887 -16.641 1.00 97.12 87 ILE A C 1
ATOM 696 O O . ILE A 1 87 ? -7.598 0.733 -17.472 1.00 97.12 87 ILE A O 1
ATOM 700 N N . VAL A 1 88 ? -5.657 1.679 -16.865 1.00 96.31 88 VAL A N 1
ATOM 701 C CA . VAL A 1 88 ? -5.400 2.393 -18.111 1.00 96.31 88 VAL A CA 1
ATOM 702 C C . VAL A 1 88 ? -4.054 1.928 -18.660 1.00 96.31 88 VAL A C 1
ATOM 704 O O . VAL A 1 88 ? -3.062 2.028 -17.939 1.00 96.31 88 VAL A O 1
ATOM 707 N N . PRO A 1 89 ? -3.986 1.479 -19.927 1.00 97.00 89 PRO A N 1
ATOM 708 C CA . PRO A 1 89 ? -2.717 1.137 -20.547 1.00 97.00 89 PRO A CA 1
ATOM 709 C C . PRO A 1 89 ? -1.725 2.308 -20.489 1.00 97.00 89 PRO A C 1
ATOM 711 O O . PRO A 1 89 ? -2.034 3.427 -20.913 1.00 97.00 89 PRO A O 1
ATOM 714 N N . THR A 1 90 ? -0.524 2.049 -19.984 1.00 94.69 90 THR A N 1
ATOM 715 C CA . THR A 1 90 ? 0.541 3.034 -19.813 1.00 94.69 90 THR A CA 1
ATOM 716 C C . THR A 1 90 ? 1.482 2.992 -21.010 1.00 94.69 90 THR A C 1
ATOM 718 O O . THR A 1 90 ? 2.067 1.956 -21.323 1.00 94.69 90 THR A O 1
ATOM 721 N N . TYR A 1 91 ? 1.641 4.131 -21.685 1.00 95.38 91 TYR A N 1
ATOM 722 C CA . TYR A 1 91 ? 2.650 4.289 -22.732 1.00 95.38 91 TYR A CA 1
ATOM 723 C C . TYR A 1 91 ? 4.043 4.415 -22.111 1.00 95.38 91 TYR A C 1
ATOM 725 O O . TYR A 1 91 ? 4.226 5.180 -21.159 1.00 95.38 91 TYR A O 1
ATOM 733 N N . ARG A 1 92 ? 5.033 3.718 -22.674 1.00 94.44 92 ARG A N 1
ATOM 734 C CA . ARG A 1 92 ? 6.422 3.747 -22.202 1.00 94.44 92 ARG A CA 1
ATOM 735 C C . ARG A 1 92 ? 7.386 3.908 -23.367 1.00 94.44 92 ARG A C 1
ATOM 737 O O . ARG A 1 92 ? 7.252 3.240 -24.392 1.00 94.44 92 ARG A O 1
ATOM 744 N N . ASP A 1 93 ? 8.362 4.786 -23.182 1.00 95.62 93 ASP A N 1
ATOM 745 C CA . ASP A 1 93 ? 9.516 4.909 -24.067 1.00 95.62 93 ASP A CA 1
ATOM 746 C C . ASP A 1 93 ? 10.558 3.857 -23.662 1.00 95.62 93 ASP A C 1
ATOM 748 O O . ASP A 1 93 ? 10.956 3.804 -22.498 1.00 95.62 93 ASP A O 1
ATOM 752 N N . LEU A 1 94 ? 10.965 3.009 -24.608 1.00 96.38 94 LEU A N 1
ATOM 753 C CA . LEU A 1 94 ? 11.950 1.943 -24.400 1.00 96.38 94 LEU A CA 1
ATOM 754 C C . LEU A 1 94 ? 13.339 2.342 -24.911 1.00 96.38 94 LEU A C 1
ATOM 756 O O . LEU A 1 94 ? 14.131 1.491 -25.319 1.00 96.38 94 LEU A O 1
ATOM 760 N N . THR A 1 95 ? 13.629 3.644 -24.919 1.00 96.50 95 THR A N 1
ATOM 761 C CA . THR A 1 95 ? 14.986 4.157 -25.099 1.00 96.50 95 THR A CA 1
ATOM 762 C C . THR A 1 95 ? 15.921 3.481 -24.090 1.00 96.50 95 THR A C 1
ATOM 764 O O . THR A 1 95 ? 15.646 3.454 -22.888 1.00 96.50 95 THR A O 1
ATOM 767 N N . ALA A 1 96 ? 17.007 2.900 -24.595 1.00 96.44 96 ALA A N 1
ATOM 768 C CA . ALA A 1 96 ? 18.038 2.271 -23.783 1.00 96.44 96 ALA A CA 1
ATOM 769 C C . ALA A 1 96 ? 18.827 3.316 -22.975 1.00 96.44 96 ALA A C 1
ATOM 771 O O . ALA A 1 96 ? 18.822 4.502 -23.307 1.00 96.44 96 ALA A O 1
ATOM 772 N N . ASP A 1 97 ? 19.515 2.880 -21.919 1.00 95.12 97 ASP A N 1
ATOM 773 C CA . ASP A 1 97 ? 20.271 3.758 -21.007 1.00 95.12 97 ASP A CA 1
ATOM 774 C C . ASP A 1 97 ? 21.419 4.495 -21.734 1.00 95.12 97 ASP A C 1
ATOM 776 O O . ASP A 1 97 ? 21.795 5.604 -21.360 1.00 95.12 97 ASP A O 1
ATOM 780 N N . ASP A 1 98 ? 21.921 3.931 -22.838 1.00 92.94 98 ASP A N 1
ATOM 781 C CA . ASP A 1 98 ? 22.881 4.570 -23.750 1.00 92.94 98 ASP A CA 1
ATOM 782 C C . ASP A 1 98 ? 22.267 5.600 -24.729 1.00 92.94 98 ASP A C 1
ATOM 784 O O . ASP A 1 98 ? 22.984 6.233 -25.511 1.00 92.94 98 ASP A O 1
ATOM 788 N N . GLY A 1 99 ? 20.945 5.782 -24.695 1.00 94.69 99 GLY A N 1
ATOM 789 C CA . GLY A 1 99 ? 20.186 6.724 -25.516 1.00 94.69 99 GLY A CA 1
ATOM 790 C C . GLY A 1 99 ? 19.700 6.184 -26.866 1.00 94.69 99 GLY A C 1
ATOM 791 O O . GLY A 1 99 ? 19.048 6.924 -27.614 1.00 94.69 99 GLY A O 1
ATOM 792 N N . LEU A 1 100 ? 19.980 4.924 -27.213 1.00 96.00 100 LEU A N 1
ATOM 793 C CA . LEU A 1 100 ? 19.491 4.311 -28.449 1.00 96.00 100 LEU A CA 1
ATOM 794 C C . LEU A 1 100 ? 18.001 3.958 -28.362 1.00 96.00 100 LEU A C 1
ATOM 796 O O . LEU A 1 100 ? 17.496 3.511 -27.339 1.00 96.00 100 LEU A O 1
ATOM 800 N N . ARG A 1 101 ? 17.279 4.128 -29.477 1.00 95.88 101 ARG A N 1
ATOM 801 C CA . ARG A 1 101 ? 15.805 4.012 -29.539 1.00 95.88 101 ARG A CA 1
ATOM 802 C C . ARG A 1 101 ? 15.306 2.822 -30.356 1.00 95.88 101 ARG A C 1
ATOM 804 O O . ARG A 1 101 ? 14.179 2.835 -30.846 1.00 95.88 101 ARG A O 1
ATOM 811 N N . ASP A 1 102 ? 16.152 1.816 -30.564 1.00 95.69 102 ASP A N 1
ATOM 812 C CA . ASP A 1 102 ? 15.869 0.725 -31.507 1.00 95.69 102 ASP A CA 1
ATOM 813 C C . ASP A 1 102 ? 14.648 -0.127 -31.114 1.00 95.69 102 ASP A C 1
ATOM 815 O O . ASP A 1 102 ? 13.995 -0.685 -31.994 1.00 95.69 102 ASP A O 1
ATOM 819 N N . TYR A 1 103 ? 14.316 -0.205 -29.821 1.00 95.44 103 TYR A N 1
ATOM 820 C CA . TYR A 1 103 ? 13.172 -0.974 -29.308 1.00 95.44 103 TYR A CA 1
ATOM 821 C C . TYR A 1 103 ? 11.847 -0.196 -29.293 1.00 95.44 103 TYR A C 1
ATOM 823 O O . TYR A 1 103 ? 10.789 -0.778 -29.048 1.00 95.44 103 TYR A O 1
ATOM 831 N N . GLY A 1 104 ? 11.879 1.100 -29.621 1.00 96.19 104 GLY A N 1
ATOM 832 C CA . GLY A 1 104 ? 10.688 1.927 -29.779 1.00 96.19 104 GLY A CA 1
ATOM 833 C C . GLY A 1 104 ? 9.948 2.175 -28.466 1.00 96.19 104 GLY A C 1
ATOM 834 O O . GLY A 1 104 ? 10.473 2.802 -27.552 1.00 96.19 104 GLY A O 1
ATOM 835 N N . ASN A 1 105 ? 8.692 1.746 -28.406 1.00 97.06 105 ASN A N 1
ATOM 836 C CA . ASN A 1 105 ? 7.792 1.996 -27.286 1.00 97.06 105 ASN A CA 1
ATOM 837 C C . ASN A 1 105 ? 6.895 0.787 -27.018 1.00 97.06 105 ASN A C 1
ATOM 839 O O . ASN A 1 105 ? 6.805 -0.134 -27.836 1.00 97.06 105 ASN A O 1
ATOM 843 N N . CYS A 1 106 ? 6.228 0.800 -25.869 1.00 96.50 106 CYS A N 1
ATOM 844 C CA . CYS A 1 106 ? 5.172 -0.149 -25.546 1.00 96.50 106 CYS A CA 1
ATOM 845 C C . CYS A 1 106 ? 3.953 0.550 -24.936 1.00 96.50 106 CYS A C 1
ATOM 847 O O . CYS A 1 106 ? 3.996 1.714 -24.529 1.00 96.50 106 CYS A O 1
ATOM 849 N N . LEU A 1 107 ? 2.848 -0.190 -24.916 1.00 97.38 107 LEU A N 1
ATOM 850 C CA . LEU A 1 107 ? 1.597 0.190 -24.282 1.00 97.38 107 LEU A CA 1
ATOM 851 C C . LEU A 1 107 ? 1.099 -1.032 -23.512 1.00 97.38 107 LEU A C 1
ATOM 853 O O . LEU A 1 107 ? 0.670 -2.005 -24.132 1.00 97.38 107 LEU A O 1
ATOM 857 N N . ASP A 1 108 ? 1.203 -0.984 -22.187 1.00 98.00 108 ASP A N 1
ATOM 858 C CA . ASP A 1 108 ? 0.959 -2.132 -21.308 1.00 98.00 108 ASP A CA 1
ATOM 859 C C . ASP A 1 108 ? -0.046 -1.781 -20.213 1.00 98.00 108 ASP A C 1
ATOM 861 O O . ASP A 1 108 ? -0.052 -0.658 -19.718 1.00 98.00 108 ASP A O 1
ATOM 865 N N . ASN A 1 109 ? -0.874 -2.740 -19.800 1.00 98.12 109 ASN A N 1
ATOM 866 C CA . ASN A 1 109 ? -1.747 -2.572 -18.633 1.00 98.12 109 ASN A CA 1
ATOM 867 C C . ASN A 1 109 ? -0.946 -2.656 -17.331 1.00 98.12 109 ASN A C 1
ATOM 869 O O . ASN A 1 109 ? -1.216 -1.922 -16.385 1.00 98.12 109 ASN A O 1
ATOM 873 N N . VAL A 1 110 ? 0.041 -3.556 -17.312 1.00 98.31 110 VAL A N 1
ATOM 874 C CA . VAL A 1 110 ? 0.984 -3.749 -16.211 1.00 98.31 110 VAL A CA 1
ATOM 875 C C . VAL A 1 110 ? 2.401 -3.668 -16.770 1.00 98.31 110 VAL A C 1
ATOM 877 O O . VAL A 1 110 ? 2.746 -4.345 -17.740 1.00 98.31 110 VAL A O 1
ATOM 880 N N . THR A 1 111 ? 3.228 -2.830 -16.165 1.00 97.81 111 THR A N 1
ATOM 881 C CA . THR A 1 111 ? 4.618 -2.572 -16.552 1.00 97.81 111 THR A CA 1
ATOM 882 C C . THR A 1 111 ? 5.523 -2.618 -15.316 1.00 97.81 111 THR A C 1
ATOM 884 O O . THR A 1 111 ? 5.104 -3.096 -14.266 1.00 97.81 111 THR A O 1
ATOM 887 N N . MET A 1 112 ? 6.761 -2.144 -15.431 1.00 97.50 112 MET A N 1
ATOM 888 C CA . MET A 1 112 ? 7.625 -1.801 -14.297 1.00 97.50 112 MET A CA 1
ATOM 889 C C . MET A 1 112 ? 8.268 -0.430 -14.554 1.00 97.50 112 MET A C 1
ATOM 891 O O . MET A 1 112 ? 8.131 0.159 -15.639 1.00 97.50 112 MET A O 1
ATOM 895 N N . LEU A 1 113 ? 8.972 0.100 -13.559 1.00 97.50 113 LEU A N 1
ATOM 896 C CA . LEU A 1 113 ? 9.640 1.394 -13.680 1.00 97.50 113 LEU A CA 1
ATOM 897 C C . LEU A 1 113 ? 10.767 1.381 -14.717 1.00 97.50 113 LEU A C 1
ATOM 899 O O . LEU A 1 113 ? 11.409 0.360 -14.978 1.00 97.50 113 LEU A O 1
ATOM 903 N N . THR A 1 114 ? 11.025 2.552 -15.296 1.00 97.56 114 THR A N 1
ATOM 904 C CA . THR A 1 114 ? 12.282 2.827 -15.999 1.00 97.56 114 THR A CA 1
ATOM 905 C C . THR A 1 114 ? 13.343 3.248 -14.987 1.00 97.56 114 THR A C 1
ATOM 907 O O . THR A 1 114 ? 13.032 3.654 -13.866 1.00 97.56 114 THR A O 1
ATOM 910 N N . ALA A 1 115 ? 14.612 3.217 -15.395 1.00 97.19 115 ALA A N 1
ATOM 911 C CA . ALA A 1 115 ? 15.709 3.771 -14.602 1.00 97.19 115 ALA A CA 1
ATOM 912 C C . ALA A 1 115 ? 15.476 5.241 -14.221 1.00 97.19 115 ALA A C 1
ATOM 914 O O . ALA A 1 115 ? 15.768 5.633 -13.093 1.00 97.19 115 ALA A O 1
ATOM 915 N N . ASP A 1 116 ? 14.905 6.042 -15.121 1.00 96.38 116 ASP A N 1
ATOM 916 C CA . ASP A 1 116 ? 14.627 7.453 -14.849 1.00 96.38 116 ASP A CA 1
ATOM 917 C C . ASP A 1 116 ? 13.484 7.662 -13.866 1.00 96.38 116 ASP A C 1
ATOM 919 O O . ASP A 1 116 ? 13.596 8.508 -12.983 1.00 96.38 116 ASP A O 1
ATOM 923 N N . GLU A 1 117 ? 12.407 6.888 -13.967 1.00 96.19 117 GLU A N 1
ATOM 924 C CA . GLU A 1 117 ? 11.319 6.970 -12.992 1.00 96.19 117 GLU A CA 1
ATOM 925 C C . GLU A 1 117 ? 11.775 6.505 -11.619 1.00 96.19 117 GLU A C 1
ATOM 927 O O . GLU A 1 117 ? 11.509 7.192 -10.640 1.00 96.1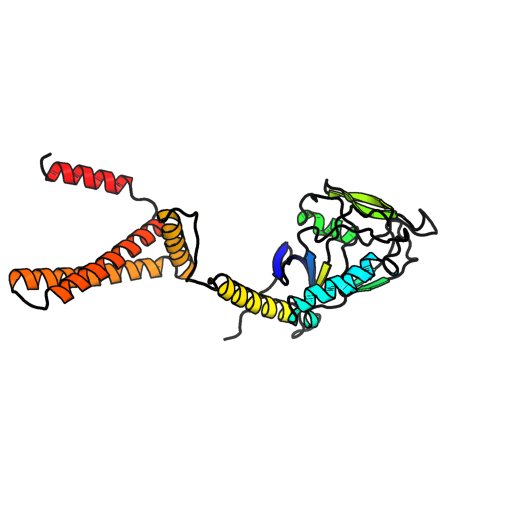9 117 GLU A O 1
ATOM 932 N N . TYR A 1 118 ? 12.549 5.419 -11.548 1.00 95.94 118 TYR A N 1
ATOM 933 C CA . TYR A 1 118 ? 13.147 4.987 -10.291 1.00 95.94 118 TYR A CA 1
ATOM 934 C C . TYR A 1 118 ? 14.000 6.093 -9.652 1.00 95.94 118 TYR A C 1
ATOM 936 O O . TYR A 1 118 ? 13.891 6.336 -8.451 1.00 95.94 118 TYR A O 1
ATOM 944 N N . ARG A 1 119 ? 14.820 6.804 -10.443 1.00 95.56 119 ARG A N 1
ATOM 945 C CA . ARG A 1 119 ? 15.597 7.961 -9.959 1.00 95.56 119 ARG A CA 1
ATOM 946 C C . ARG A 1 119 ? 14.689 9.091 -9.471 1.00 95.56 119 ARG A C 1
ATOM 948 O O . ARG A 1 119 ? 14.976 9.677 -8.432 1.00 95.56 119 ARG A O 1
ATOM 955 N N . GLN A 1 120 ? 13.625 9.399 -10.211 1.00 95.62 120 GLN A N 1
ATOM 956 C CA . GLN A 1 120 ? 12.678 10.470 -9.880 1.00 95.62 120 GLN A CA 1
ATOM 957 C C . GLN A 1 120 ? 11.888 10.185 -8.605 1.00 95.62 120 GLN A C 1
ATOM 959 O O . GLN A 1 120 ? 11.541 11.128 -7.905 1.00 95.62 120 GLN A O 1
ATOM 964 N N . THR A 1 121 ? 11.634 8.912 -8.305 1.00 95.56 121 THR A N 1
ATOM 965 C CA . THR A 1 121 ? 10.854 8.484 -7.139 1.00 95.56 121 THR A CA 1
ATOM 966 C C . THR A 1 121 ? 11.718 7.852 -6.052 1.00 95.56 121 THR A C 1
ATOM 968 O O . THR A 1 121 ? 11.215 7.105 -5.216 1.00 95.56 121 THR A O 1
ATOM 971 N N . ARG A 1 122 ? 13.044 8.051 -6.089 1.00 91.69 122 ARG A N 1
ATOM 972 C CA . ARG A 1 122 ? 13.990 7.345 -5.208 1.00 91.69 122 ARG A CA 1
ATOM 973 C C . ARG A 1 122 ? 13.718 7.607 -3.728 1.00 91.69 122 ARG A C 1
ATOM 975 O O . ARG A 1 122 ? 14.031 6.747 -2.911 1.00 91.69 122 ARG A O 1
ATOM 982 N N . ASP A 1 123 ? 13.159 8.761 -3.396 1.00 93.19 123 ASP A N 1
ATOM 983 C CA . ASP A 1 123 ? 12.750 9.158 -2.049 1.00 93.19 123 ASP A CA 1
ATOM 984 C C . ASP A 1 123 ? 11.641 8.274 -1.458 1.00 93.19 123 ASP A C 1
ATOM 986 O O . ASP A 1 123 ? 11.578 8.133 -0.241 1.00 93.19 123 ASP A O 1
ATOM 990 N N . LEU A 1 124 ? 10.823 7.632 -2.300 1.00 91.50 124 LEU A N 1
ATOM 991 C CA . LEU A 1 124 ? 9.744 6.732 -1.876 1.00 91.50 124 LEU A CA 1
ATOM 992 C C . LEU A 1 124 ? 10.177 5.267 -1.726 1.00 91.50 124 LEU A C 1
ATOM 994 O O . LEU A 1 124 ? 9.429 4.457 -1.183 1.00 91.50 124 LEU A O 1
ATOM 998 N N . HIS A 1 125 ? 11.367 4.907 -2.213 1.00 83.38 125 HIS A N 1
ATOM 999 C CA . HIS A 1 125 ? 11.828 3.518 -2.231 1.00 83.38 125 HIS A CA 1
ATOM 1000 C C . HIS A 1 125 ? 12.778 3.241 -1.062 1.00 83.38 125 HIS A C 1
ATOM 1002 O O . HIS A 1 125 ? 13.899 3.761 -1.063 1.00 83.38 125 HIS A O 1
ATOM 1008 N N . PRO A 1 126 ? 12.422 2.393 -0.082 1.00 77.69 126 PRO A N 1
ATOM 1009 C CA . PRO A 1 126 ? 13.422 1.858 0.835 1.00 77.69 126 PRO A CA 1
ATOM 1010 C C . PRO A 1 126 ? 14.461 1.024 0.067 1.00 77.69 126 PRO A C 1
ATOM 1012 O O . PRO A 1 126 ? 14.271 0.673 -1.102 1.00 77.69 126 PRO A O 1
ATOM 1015 N N . ALA A 1 127 ? 15.595 0.736 0.713 1.00 76.12 127 ALA A N 1
ATOM 1016 C CA . ALA A 1 127 ? 16.582 -0.178 0.143 1.00 76.12 127 ALA A CA 1
ATOM 1017 C C . ALA A 1 127 ? 15.899 -1.529 -0.162 1.00 76.12 127 ALA A C 1
ATOM 1019 O O . ALA A 1 127 ? 15.246 -2.071 0.733 1.00 76.12 127 ALA A O 1
ATOM 1020 N N . PRO A 1 128 ? 15.980 -2.050 -1.400 1.00 74.06 128 PRO A N 1
ATOM 1021 C CA . PRO A 1 128 ? 15.317 -3.300 -1.745 1.00 74.06 128 PRO A CA 1
ATOM 1022 C C . PRO A 1 128 ? 15.888 -4.479 -0.951 1.00 74.06 128 PRO A C 1
ATOM 1024 O O . PRO A 1 128 ? 17.105 -4.610 -0.826 1.00 74.06 128 PRO A O 1
ATOM 1027 N N . GLU A 1 129 ? 15.033 -5.391 -0.486 1.00 70.31 129 GLU A N 1
ATOM 1028 C CA . GLU A 1 129 ? 15.499 -6.649 0.120 1.00 70.31 129 GLU A CA 1
ATOM 1029 C C . GLU A 1 129 ? 16.273 -7.512 -0.890 1.00 70.31 129 GLU A C 1
ATOM 1031 O O . GLU A 1 129 ? 17.235 -8.208 -0.546 1.00 70.31 129 GLU A O 1
ATOM 1036 N N . HIS A 1 130 ? 15.883 -7.432 -2.165 1.00 79.56 130 HIS A N 1
ATOM 1037 C CA . HIS A 1 130 ? 16.478 -8.159 -3.278 1.00 79.56 130 HIS A CA 1
ATOM 1038 C C . HIS A 1 130 ? 16.720 -7.243 -4.475 1.00 79.56 130 HIS A C 1
ATOM 1040 O O . HIS A 1 130 ? 16.161 -6.156 -4.589 1.00 79.56 130 HIS A O 1
ATOM 1046 N N . TRP A 1 131 ? 17.575 -7.685 -5.397 1.00 91.25 131 TRP A N 1
ATOM 1047 C CA . TRP A 1 131 ? 17.778 -6.940 -6.636 1.00 91.25 131 TRP A CA 1
ATOM 1048 C C . TRP A 1 131 ? 16.503 -7.011 -7.469 1.00 91.25 131 TRP A C 1
ATOM 1050 O O . TRP A 1 131 ? 16.000 -8.113 -7.672 1.00 91.25 131 TRP A O 1
ATOM 1060 N N . ARG A 1 132 ? 16.028 -5.892 -8.017 1.00 94.31 132 ARG A N 1
ATOM 1061 C CA . ARG A 1 132 ? 14.790 -5.851 -8.812 1.00 94.31 132 ARG A CA 1
ATOM 1062 C C . ARG A 1 132 ? 15.003 -5.369 -10.237 1.00 94.31 132 ARG A C 1
ATOM 1064 O O . ARG A 1 132 ? 15.893 -4.559 -10.507 1.00 94.31 132 ARG A O 1
ATOM 1071 N N . TRP A 1 133 ? 14.183 -5.869 -11.154 1.00 97.50 133 TRP A N 1
ATOM 1072 C CA . TRP A 1 133 ? 14.217 -5.462 -12.556 1.00 97.50 133 TRP A CA 1
ATOM 1073 C C . TRP A 1 133 ? 13.641 -4.065 -12.784 1.00 97.50 133 TRP A C 1
ATOM 1075 O O . TRP A 1 133 ? 12.740 -3.618 -12.079 1.00 97.50 133 TRP A O 1
ATOM 1085 N N . LEU A 1 134 ? 14.136 -3.407 -13.830 1.00 97.62 134 LEU A N 1
ATOM 1086 C CA . LEU A 1 134 ? 13.522 -2.245 -14.467 1.00 97.62 134 LEU A CA 1
ATOM 1087 C C . LEU A 1 134 ? 13.294 -2.570 -15.947 1.00 97.62 134 LEU A C 1
ATOM 1089 O O . LEU A 1 134 ? 13.916 -3.486 -16.480 1.00 97.62 134 LEU A O 1
ATOM 1093 N N . ILE A 1 135 ? 12.436 -1.819 -16.640 1.00 98.00 135 ILE A N 1
ATOM 1094 C CA . ILE A 1 135 ? 12.196 -2.063 -18.077 1.00 98.00 135 ILE A CA 1
ATOM 1095 C C . ILE A 1 135 ? 13.254 -1.440 -18.993 1.00 98.00 135 ILE A C 1
ATOM 1097 O O . ILE A 1 135 ? 13.223 -1.664 -20.200 1.00 98.00 135 ILE A O 1
ATOM 1101 N N . THR A 1 136 ? 14.167 -0.631 -18.447 1.00 97.88 136 THR A N 1
ATOM 1102 C CA . THR A 1 136 ? 15.192 0.060 -19.238 1.00 97.88 136 THR A CA 1
ATOM 1103 C C . THR A 1 136 ? 16.275 -0.932 -19.679 1.00 97.88 136 THR A C 1
ATOM 1105 O O . THR A 1 136 ? 16.945 -1.513 -18.821 1.00 97.88 136 THR A O 1
ATOM 1108 N N . PRO A 1 137 ? 16.503 -1.117 -20.989 1.00 96.50 137 PRO A N 1
ATOM 1109 C CA . PRO A 1 137 ? 17.652 -1.869 -21.475 1.00 96.50 137 PRO A CA 1
ATOM 1110 C C . PRO A 1 137 ? 18.939 -1.075 -21.240 1.00 96.50 137 PRO A C 1
ATOM 1112 O O . PRO A 1 137 ? 18.940 0.149 -21.326 1.00 96.50 137 PRO A O 1
ATOM 1115 N N . ASP A 1 138 ? 20.049 -1.761 -20.975 1.00 95.06 138 ASP A N 1
ATOM 1116 C CA . ASP A 1 138 ? 21.367 -1.116 -20.856 1.00 95.06 138 ASP A CA 1
ATOM 1117 C C . ASP A 1 138 ? 21.820 -0.501 -22.195 1.00 95.06 138 ASP A C 1
ATOM 1119 O O . ASP A 1 138 ? 22.274 0.637 -22.257 1.00 95.06 138 ASP A O 1
ATOM 1123 N N . GLY A 1 139 ? 21.599 -1.242 -23.279 1.00 93.50 139 GLY A N 1
ATOM 1124 C CA . GLY A 1 139 ? 21.893 -0.853 -24.652 1.00 93.50 139 GLY A CA 1
ATOM 1125 C C . GLY A 1 139 ? 21.155 -1.755 -25.634 1.00 93.50 139 GLY A C 1
ATOM 1126 O O . GLY A 1 139 ? 20.330 -2.591 -25.251 1.00 93.50 139 GLY A O 1
ATOM 1127 N N . THR A 1 140 ? 21.440 -1.593 -26.920 1.00 92.31 140 THR A N 1
ATOM 1128 C CA . THR A 1 140 ? 20.838 -2.408 -27.982 1.00 92.31 140 THR A CA 1
ATOM 1129 C C . THR A 1 140 ? 21.914 -3.202 -28.717 1.00 92.31 140 THR A C 1
ATOM 1131 O O . THR A 1 140 ? 23.116 -3.072 -28.470 1.00 92.31 140 THR A O 1
ATOM 1134 N N . SER A 1 141 ? 21.501 -4.005 -29.701 1.00 90.56 141 SER A N 1
ATOM 1135 C CA . SER A 1 141 ? 22.430 -4.713 -30.601 1.00 90.56 141 SER A CA 1
ATOM 1136 C C . SER A 1 141 ? 23.492 -3.819 -31.268 1.00 90.56 141 SER A C 1
ATOM 1138 O O . SER A 1 141 ? 24.498 -4.335 -31.751 1.00 90.56 141 SER A O 1
ATOM 1140 N N . LYS A 1 142 ? 23.290 -2.494 -31.305 1.00 89.56 142 LYS A N 1
ATOM 1141 C CA . LYS A 1 142 ? 24.237 -1.528 -31.878 1.00 89.56 142 LYS A CA 1
ATOM 1142 C C . LYS A 1 142 ? 25.319 -1.054 -30.895 1.00 89.56 142 LYS A C 1
ATOM 1144 O O . LYS A 1 142 ? 26.236 -0.367 -31.341 1.00 89.56 142 LYS A O 1
ATOM 1149 N N . SER A 1 143 ? 25.231 -1.393 -29.607 1.00 86.38 143 SER A N 1
ATOM 1150 C CA . SER A 1 143 ? 26.132 -0.905 -28.553 1.00 86.38 143 SER A CA 1
ATOM 1151 C C . SER A 1 143 ? 26.671 -2.019 -27.645 1.00 86.38 143 SER A C 1
ATOM 1153 O O . SER A 1 143 ? 27.748 -2.547 -27.919 1.00 86.38 143 SER A O 1
ATOM 1155 N N . SER A 1 144 ? 25.959 -2.368 -26.569 1.00 73.81 144 SER A N 1
ATOM 1156 C CA . SER A 1 144 ? 26.386 -3.289 -25.504 1.00 73.81 144 SER A CA 1
ATOM 1157 C C . SER A 1 144 ? 25.799 -4.701 -25.631 1.00 73.81 144 SER A C 1
ATOM 1159 O O . SER A 1 144 ? 26.129 -5.583 -24.838 1.00 73.81 144 SER A O 1
ATOM 1161 N N . GLY A 1 145 ? 24.988 -4.949 -26.666 1.00 82.88 145 GLY A N 1
ATOM 1162 C CA . GLY A 1 145 ? 24.344 -6.237 -26.926 1.00 82.88 145 GLY A CA 1
ATOM 1163 C C . GLY A 1 145 ? 22.859 -6.229 -26.564 1.00 82.88 145 GLY A C 1
ATOM 1164 O O . GLY A 1 145 ? 22.270 -5.188 -26.295 1.00 82.88 145 GLY A O 1
ATOM 1165 N N . THR A 1 146 ? 22.224 -7.400 -26.608 1.00 90.00 146 THR A N 1
ATOM 1166 C CA . THR A 1 146 ? 20.767 -7.540 -26.423 1.00 90.00 146 THR A CA 1
ATOM 1167 C C . THR A 1 146 ? 20.387 -8.261 -25.135 1.00 90.00 146 THR A C 1
ATOM 1169 O O . THR A 1 146 ? 19.252 -8.701 -25.025 1.00 90.00 146 THR A O 1
ATOM 1172 N N . SER A 1 147 ? 21.320 -8.410 -24.193 1.00 94.31 147 SER A N 1
ATOM 1173 C CA . SER A 1 147 ? 21.141 -9.255 -23.002 1.00 94.31 147 SER A CA 1
ATOM 1174 C C . SER A 1 147 ? 21.049 -8.469 -21.697 1.00 94.31 147 SER A C 1
ATOM 1176 O O . SER A 1 147 ? 20.459 -8.946 -20.735 1.00 94.31 147 SER A O 1
ATOM 1178 N N . PHE A 1 148 ? 21.631 -7.267 -21.624 1.00 96.06 148 PHE A N 1
ATOM 1179 C CA . PHE A 1 148 ? 21.712 -6.517 -20.370 1.00 96.06 148 PHE A CA 1
ATOM 1180 C C . PHE A 1 148 ? 20.507 -5.599 -20.166 1.00 96.06 148 PHE A C 1
ATOM 1182 O O . PHE A 1 148 ? 20.181 -4.766 -21.016 1.00 96.06 148 PHE A O 1
ATOM 1189 N N . VAL A 1 149 ? 19.881 -5.732 -19.002 1.00 97.25 149 VAL A N 1
ATOM 1190 C CA . VAL A 1 149 ? 18.753 -4.919 -18.538 1.00 97.25 149 VAL A CA 1
ATOM 1191 C C . VAL A 1 149 ? 19.179 -4.183 -17.273 1.00 97.25 149 VAL A C 1
ATOM 1193 O O . VAL A 1 149 ? 19.929 -4.733 -16.458 1.00 97.25 149 VAL A O 1
ATOM 1196 N N . ARG A 1 150 ? 18.719 -2.942 -17.096 1.00 97.06 150 ARG A N 1
ATOM 1197 C CA . ARG A 1 150 ? 18.949 -2.181 -15.866 1.00 97.06 150 ARG A CA 1
ATOM 1198 C C . ARG A 1 150 ? 18.199 -2.828 -14.702 1.00 97.06 150 ARG A C 1
ATOM 1200 O O . ARG A 1 150 ? 17.054 -3.257 -14.829 1.00 97.06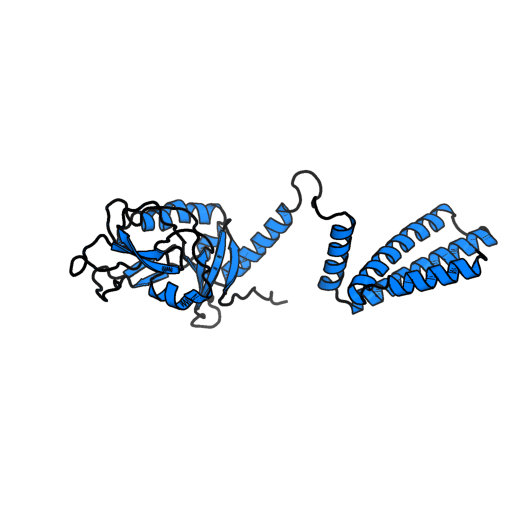 150 ARG A O 1
ATOM 1207 N N . CYS A 1 151 ? 18.850 -2.872 -13.552 1.00 95.69 151 CYS A N 1
ATOM 1208 C CA . CYS A 1 151 ? 18.269 -3.356 -12.308 1.00 95.69 151 CYS A CA 1
ATOM 1209 C C . CYS A 1 151 ? 18.605 -2.405 -11.163 1.00 95.69 151 CYS A C 1
ATOM 1211 O O . CYS A 1 151 ? 19.484 -1.548 -11.281 1.00 95.69 151 CYS A O 1
ATOM 1213 N N . VAL A 1 152 ? 17.889 -2.558 -10.058 1.00 95.75 152 VAL A N 1
ATOM 1214 C CA . VAL A 1 152 ? 18.214 -1.914 -8.789 1.00 95.75 152 VAL A CA 1
ATOM 1215 C C . VAL A 1 152 ? 18.843 -2.967 -7.889 1.00 95.75 152 VAL A C 1
ATOM 1217 O O . VAL A 1 152 ? 18.250 -4.027 -7.699 1.00 95.75 152 VAL A O 1
ATOM 1220 N N . ASP A 1 153 ? 20.024 -2.684 -7.357 1.00 93.31 153 ASP A N 1
ATOM 1221 C CA . ASP A 1 153 ? 20.708 -3.552 -6.402 1.00 93.31 153 ASP A CA 1
ATOM 1222 C C . ASP A 1 153 ? 20.091 -3.401 -5.001 1.00 93.31 153 ASP A C 1
ATOM 1224 O O . ASP A 1 153 ? 19.339 -2.466 -4.723 1.00 93.31 153 ASP A O 1
ATOM 1228 N N . SER A 1 154 ? 20.405 -4.317 -4.085 1.00 89.25 154 SER A N 1
ATOM 1229 C CA . SER A 1 154 ? 19.841 -4.320 -2.722 1.00 89.25 154 SER A CA 1
ATOM 1230 C C . SER A 1 154 ? 20.207 -3.078 -1.894 1.00 89.25 154 SER A C 1
ATOM 1232 O O . SER A 1 154 ? 19.550 -2.761 -0.912 1.00 89.25 154 SER A O 1
ATOM 1234 N N . ASP A 1 155 ? 21.249 -2.339 -2.281 1.00 89.44 155 ASP A N 1
ATOM 1235 C CA . ASP A 1 155 ? 21.600 -1.047 -1.673 1.00 89.44 155 ASP A CA 1
ATOM 1236 C C . ASP A 1 155 ? 20.851 0.147 -2.308 1.00 89.44 155 ASP A C 1
ATOM 1238 O O . ASP A 1 155 ? 21.031 1.303 -1.917 1.00 89.44 155 ASP A O 1
ATOM 1242 N N . GLY A 1 156 ? 19.982 -0.119 -3.285 1.00 90.81 156 GLY A N 1
ATOM 1243 C CA . GLY A 1 156 ? 19.227 0.875 -4.035 1.00 90.81 156 GLY A CA 1
ATOM 1244 C C . GLY A 1 156 ? 20.020 1.560 -5.152 1.00 90.81 156 GLY A C 1
ATOM 1245 O O . GLY A 1 156 ? 19.501 2.508 -5.754 1.00 90.81 156 GLY A O 1
ATOM 1246 N N . SER A 1 157 ? 21.253 1.139 -5.435 1.00 93.00 157 SER A N 1
ATOM 1247 C CA . SER A 1 157 ? 22.018 1.627 -6.583 1.00 93.00 157 SER A CA 1
ATOM 1248 C C . SER A 1 157 ? 21.527 1.000 -7.893 1.00 93.00 157 SER A C 1
ATOM 1250 O O . SER A 1 157 ? 20.810 0.002 -7.898 1.00 93.00 157 SER A O 1
ATOM 1252 N N . LEU A 1 158 ? 21.848 1.630 -9.027 1.00 95.06 158 LEU A N 1
ATOM 1253 C CA . LEU A 1 158 ? 21.459 1.127 -10.345 1.00 95.06 158 LEU A CA 1
ATOM 1254 C C . LEU A 1 158 ? 22.583 0.295 -10.969 1.00 95.06 158 LEU A C 1
ATOM 1256 O O . LEU A 1 158 ? 23.641 0.837 -11.303 1.00 95.06 158 LEU A O 1
ATOM 1260 N N . GLY A 1 159 ? 22.297 -0.972 -11.242 1.00 94.75 159 GLY A N 1
ATOM 1261 C CA . GLY A 1 159 ? 23.179 -1.917 -11.920 1.00 94.75 159 GLY A CA 1
ATOM 1262 C C . GLY A 1 159 ? 22.645 -2.366 -13.282 1.00 94.75 159 GLY A C 1
ATOM 1263 O O . GLY A 1 159 ? 21.652 -1.845 -13.799 1.00 94.75 159 GLY A O 1
ATOM 1264 N N . SER A 1 160 ? 23.312 -3.359 -13.869 1.00 94.75 160 SER A N 1
ATOM 1265 C CA . SER A 1 160 ? 22.810 -4.104 -15.024 1.00 94.75 160 SER A CA 1
ATOM 1266 C C . SER A 1 160 ? 23.020 -5.607 -14.843 1.00 94.75 160 SER A C 1
ATOM 1268 O O . SER A 1 160 ? 23.951 -6.070 -14.177 1.00 94.75 160 SER A O 1
ATOM 1270 N N . SER A 1 161 ? 22.116 -6.403 -15.407 1.00 95.50 161 SER A N 1
ATOM 1271 C CA . SER A 1 161 ? 22.167 -7.863 -15.318 1.00 95.50 161 SER A CA 1
ATOM 1272 C C . SER A 1 161 ? 21.675 -8.527 -16.594 1.00 95.50 161 SER A C 1
ATOM 1274 O O . SER A 1 161 ? 20.928 -7.930 -17.364 1.00 95.50 161 SER A O 1
ATOM 1276 N N . LEU A 1 162 ? 22.110 -9.773 -16.797 1.00 96.50 162 LEU A N 1
ATOM 1277 C CA . LEU A 1 162 ? 21.671 -10.619 -17.908 1.00 96.50 162 LEU A CA 1
ATOM 1278 C C . LEU A 1 162 ? 20.183 -10.945 -17.763 1.00 96.50 162 LEU A C 1
ATOM 1280 O O . LEU A 1 162 ? 19.766 -11.390 -16.690 1.00 96.50 162 LEU A O 1
ATOM 1284 N N . ALA A 1 163 ? 19.413 -10.759 -18.832 1.00 96.94 163 ALA A N 1
ATOM 1285 C CA . ALA A 1 163 ? 17.958 -10.846 -18.839 1.00 96.94 163 ALA A CA 1
ATOM 1286 C C . ALA A 1 163 ? 17.429 -12.220 -18.393 1.00 96.94 163 ALA A C 1
ATOM 1288 O O . ALA A 1 163 ? 16.368 -12.287 -17.775 1.00 96.94 163 ALA A O 1
ATOM 1289 N N . TYR A 1 164 ? 18.185 -13.303 -18.606 1.00 96.19 164 TYR A N 1
ATOM 1290 C CA . TYR A 1 164 ? 17.783 -14.650 -18.174 1.00 96.19 164 TYR A CA 1
ATOM 1291 C C . TYR A 1 164 ? 17.927 -14.921 -16.664 1.00 96.19 164 TYR A C 1
ATOM 1293 O O . TYR A 1 164 ? 17.578 -16.011 -16.205 1.00 96.19 164 TYR A O 1
ATOM 1301 N N . ARG A 1 165 ? 18.470 -13.992 -15.861 1.00 93.00 165 ARG A N 1
ATOM 1302 C CA . ARG A 1 165 ? 18.656 -14.222 -14.415 1.00 93.00 165 ARG A CA 1
ATOM 1303 C C . ARG A 1 165 ? 17.327 -14.208 -13.659 1.00 93.00 165 ARG A C 1
ATOM 1305 O O . ARG A 1 165 ? 16.717 -13.157 -13.518 1.00 93.00 165 ARG A O 1
ATOM 1312 N N . GLY A 1 166 ? 16.943 -15.361 -13.114 1.00 90.25 166 GLY A N 1
ATOM 1313 C CA . GLY A 1 166 ? 15.674 -15.561 -12.406 1.00 90.25 166 GLY A CA 1
ATOM 1314 C C . GLY A 1 166 ? 15.579 -14.985 -10.994 1.00 90.25 166 GLY A C 1
ATOM 1315 O O . GLY A 1 166 ? 14.476 -14.742 -10.523 1.00 90.25 166 GLY A O 1
ATOM 1316 N N . ASP A 1 167 ? 16.710 -14.728 -10.335 1.00 88.50 167 ASP A N 1
ATOM 1317 C CA . ASP A 1 167 ? 16.768 -14.389 -8.901 1.00 88.50 167 ASP A CA 1
ATOM 1318 C C . ASP A 1 167 ? 16.560 -12.885 -8.628 1.00 88.50 167 ASP A C 1
ATOM 1320 O O . ASP A 1 167 ? 17.227 -12.283 -7.780 1.00 88.50 167 ASP A O 1
ATOM 1324 N N . ARG A 1 168 ? 15.718 -12.229 -9.431 1.00 90.88 168 ARG A N 1
ATOM 1325 C CA . ARG A 1 168 ? 15.456 -10.788 -9.354 1.00 90.88 168 ARG A CA 1
ATOM 1326 C C . ARG A 1 168 ? 13.991 -10.534 -9.065 1.00 90.88 168 ARG A C 1
ATOM 1328 O O . ARG A 1 168 ? 13.127 -11.129 -9.704 1.00 90.88 168 ARG A O 1
ATOM 1335 N N . GLY A 1 169 ? 13.738 -9.622 -8.138 1.00 93.69 169 GLY A N 1
ATOM 1336 C CA . GLY A 1 169 ? 12.415 -9.158 -7.772 1.00 93.69 169 GLY A CA 1
ATOM 1337 C C . GLY A 1 169 ? 11.701 -8.442 -8.912 1.00 93.69 169 GLY A C 1
ATOM 1338 O O . GLY A 1 169 ? 12.298 -7.694 -9.696 1.00 93.69 169 GLY A O 1
ATOM 1339 N N . VAL A 1 170 ? 10.398 -8.674 -8.986 1.00 96.06 170 VAL A N 1
ATOM 1340 C CA . VAL A 1 170 ? 9.478 -8.042 -9.924 1.00 96.06 170 VAL A CA 1
ATOM 1341 C C . VAL A 1 170 ? 8.526 -7.160 -9.125 1.00 96.06 170 VAL A C 1
ATOM 1343 O O . VAL A 1 170 ? 7.761 -7.666 -8.302 1.00 96.06 170 VAL A O 1
ATOM 1346 N N . ARG A 1 171 ? 8.551 -5.849 -9.395 1.00 96.00 171 ARG A N 1
ATOM 1347 C CA . ARG A 1 171 ? 7.586 -4.877 -8.856 1.00 96.00 171 ARG A CA 1
ATOM 1348 C C . ARG A 1 171 ? 6.699 -4.338 -9.970 1.00 96.00 171 ARG A C 1
ATOM 1350 O O . ARG A 1 171 ? 7.139 -3.493 -10.752 1.00 96.00 171 ARG A O 1
ATOM 1357 N N . PRO A 1 172 ? 5.467 -4.850 -10.090 1.00 97.81 172 PRO A N 1
ATOM 1358 C CA . PRO A 1 172 ? 4.515 -4.370 -11.073 1.00 97.81 172 PRO A CA 1
ATOM 1359 C C . PRO A 1 172 ? 4.146 -2.907 -10.826 1.00 97.81 172 PRO A C 1
ATOM 1361 O O . PRO A 1 172 ? 3.964 -2.476 -9.689 1.00 97.81 172 PRO A O 1
ATOM 1364 N N . ALA A 1 173 ? 3.961 -2.167 -11.911 1.00 98.25 173 ALA A N 1
ATOM 1365 C CA . ALA A 1 173 ? 3.436 -0.815 -11.917 1.00 98.25 173 ALA A CA 1
ATOM 1366 C C . ALA A 1 173 ? 2.285 -0.694 -12.921 1.00 98.25 173 ALA A C 1
ATOM 1368 O O . ALA A 1 173 ? 2.289 -1.348 -13.967 1.00 98.25 173 ALA A O 1
ATOM 1369 N N . LEU A 1 174 ? 1.294 0.143 -12.624 1.00 97.81 174 LEU A N 1
ATOM 1370 C CA . LEU A 1 174 ? 0.108 0.334 -13.463 1.00 97.81 174 LEU A CA 1
ATOM 1371 C C . LEU A 1 174 ? -0.490 1.734 -13.293 1.00 97.81 174 LEU A C 1
ATOM 1373 O O . LEU A 1 174 ? -0.183 2.454 -12.343 1.00 97.81 174 LEU A O 1
ATOM 1377 N N . THR A 1 175 ? -1.315 2.160 -14.250 1.00 97.62 175 THR A N 1
ATOM 1378 C CA . THR A 1 175 ? -2.042 3.437 -14.180 1.00 97.62 175 THR A CA 1
ATOM 1379 C C . THR A 1 175 ? -3.521 3.210 -13.884 1.00 97.62 175 THR A C 1
ATOM 1381 O O . THR A 1 175 ? -4.168 2.420 -14.565 1.00 97.62 175 THR A O 1
ATOM 1384 N N . LEU A 1 176 ? -4.070 3.944 -12.914 1.00 96.00 176 LEU A N 1
ATOM 1385 C CA . LEU A 1 176 ? -5.460 3.842 -12.464 1.00 96.00 176 LEU A CA 1
ATOM 1386 C C . LEU A 1 176 ? -6.201 5.172 -12.604 1.00 96.00 176 LEU A C 1
ATOM 1388 O O . LEU A 1 176 ? -5.645 6.236 -12.329 1.00 96.00 176 LEU A O 1
ATOM 1392 N N . LYS A 1 177 ? -7.481 5.112 -12.979 1.00 93.94 177 LYS A N 1
ATOM 1393 C CA . LYS A 1 177 ? -8.402 6.258 -12.906 1.00 93.94 177 LYS A CA 1
ATOM 1394 C C . LYS A 1 177 ? -8.793 6.541 -11.457 1.00 93.94 177 LYS A C 1
ATOM 1396 O O . LYS A 1 177 ? -9.284 5.649 -10.769 1.00 93.94 177 LYS A O 1
ATOM 1401 N N . SER A 1 178 ? -8.640 7.789 -11.025 1.00 89.31 178 SER A N 1
ATOM 1402 C CA . SER A 1 178 ? -8.860 8.202 -9.633 1.00 89.31 178 SER A CA 1
ATOM 1403 C C . SER A 1 178 ? -10.289 7.984 -9.125 1.00 89.31 178 SER A C 1
ATOM 1405 O O . SER A 1 178 ? -10.491 7.554 -7.993 1.00 89.31 178 SER A O 1
ATOM 1407 N N . ASP A 1 179 ? -11.296 8.237 -9.960 1.00 85.38 179 ASP A N 1
ATOM 1408 C CA . ASP A 1 179 ? -12.708 8.144 -9.584 1.00 85.38 179 ASP A CA 1
ATOM 1409 C C . ASP A 1 179 ? -13.201 6.704 -9.405 1.00 85.38 179 ASP A C 1
ATOM 1411 O O . ASP A 1 179 ? -14.024 6.445 -8.524 1.00 85.38 179 ASP A O 1
ATOM 1415 N N . ILE A 1 180 ? -12.693 5.779 -10.221 1.00 86.38 180 ILE A N 1
ATOM 1416 C CA . ILE A 1 180 ? -12.970 4.350 -10.078 1.00 86.38 180 ILE A CA 1
ATOM 1417 C C . ILE A 1 180 ? -12.163 3.794 -8.905 1.00 86.38 180 ILE A C 1
ATOM 1419 O O . ILE A 1 180 ? -12.728 3.075 -8.088 1.00 86.38 180 ILE A O 1
ATOM 1423 N N . LEU A 1 181 ? -10.890 4.180 -8.765 1.00 87.38 181 LEU A N 1
ATOM 1424 C CA . LEU A 1 181 ? -10.030 3.723 -7.672 1.00 87.38 181 LEU A CA 1
ATOM 1425 C C . LEU A 1 181 ? -10.611 4.059 -6.294 1.00 87.38 181 LEU A C 1
ATOM 1427 O O . LEU A 1 181 ? -10.717 3.172 -5.455 1.00 87.38 181 LEU A O 1
ATOM 1431 N N . ALA A 1 182 ? -11.051 5.302 -6.079 1.00 86.19 182 ALA A N 1
ATOM 1432 C CA . ALA A 1 182 ? -11.698 5.689 -4.825 1.00 86.19 182 ALA A CA 1
ATOM 1433 C C . ALA A 1 182 ? -12.909 4.792 -4.512 1.00 86.19 182 ALA 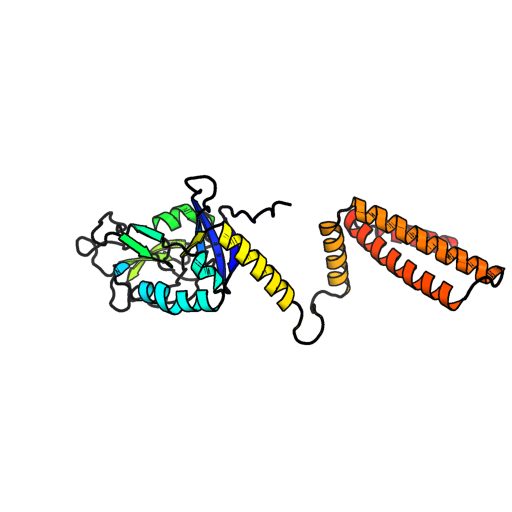A C 1
ATOM 1435 O O . ALA A 1 182 ? -13.043 4.293 -3.401 1.00 86.19 182 ALA A O 1
ATOM 1436 N N . SER A 1 183 ? -13.734 4.512 -5.525 1.00 86.56 183 SER A N 1
ATOM 1437 C CA . SER A 1 183 ? -14.928 3.671 -5.375 1.00 86.56 183 SER A CA 1
ATOM 1438 C C . SER A 1 183 ? -14.590 2.205 -5.072 1.00 86.56 183 SER A C 1
ATOM 1440 O O . SER A 1 183 ? -15.319 1.546 -4.334 1.00 86.56 183 SER A O 1
ATOM 1442 N N . ILE A 1 184 ? -13.503 1.684 -5.654 1.00 86.62 184 ILE A N 1
ATOM 1443 C CA . ILE A 1 184 ? -13.008 0.327 -5.385 1.00 86.62 184 ILE A CA 1
ATOM 1444 C C . ILE A 1 184 ? -12.556 0.222 -3.934 1.00 86.62 184 ILE A C 1
ATOM 1446 O O . ILE A 1 184 ? -12.995 -0.684 -3.235 1.00 86.62 184 ILE A O 1
ATOM 1450 N N . LEU A 1 185 ? -11.742 1.173 -3.479 1.00 86.62 185 LEU A N 1
ATOM 1451 C CA . LEU A 1 185 ? -11.183 1.156 -2.132 1.00 86.62 185 LEU A CA 1
ATOM 1452 C C . LEU A 1 185 ? -12.264 1.326 -1.071 1.00 86.62 185 LEU A C 1
ATOM 1454 O O . LEU A 1 185 ? -12.279 0.577 -0.108 1.00 86.62 185 LEU A O 1
ATOM 1458 N N . ASP A 1 186 ? -13.245 2.203 -1.288 1.00 85.81 186 ASP A N 1
ATOM 1459 C CA . ASP A 1 186 ? -14.383 2.324 -0.372 1.00 85.81 186 ASP A CA 1
ATOM 1460 C C . ASP A 1 186 ? -15.190 1.014 -0.274 1.00 85.81 186 ASP A C 1
ATOM 1462 O O . ASP A 1 186 ? -15.782 0.714 0.765 1.00 85.81 186 ASP A O 1
ATOM 1466 N N . ALA A 1 187 ? -15.257 0.231 -1.356 1.00 83.44 187 ALA A N 1
ATOM 1467 C CA . ALA A 1 187 ? -15.925 -1.067 -1.362 1.00 83.44 187 ALA A CA 1
ATOM 1468 C C . ALA A 1 187 ? -15.074 -2.160 -0.699 1.00 83.44 187 ALA A C 1
ATOM 1470 O O . ALA A 1 187 ? -15.625 -2.992 0.022 1.00 83.44 187 ALA A O 1
ATOM 1471 N N . GLU A 1 188 ? -13.761 -2.166 -0.922 1.00 82.31 188 GLU A N 1
ATOM 1472 C CA . GLU A 1 188 ? -12.831 -3.101 -0.287 1.00 82.31 188 GLU A CA 1
ATOM 1473 C C . GLU A 1 188 ? -12.661 -2.825 1.202 1.00 82.31 188 GLU A C 1
ATOM 1475 O O . GLU A 1 188 ? -12.744 -3.765 1.978 1.00 82.31 188 GLU A O 1
ATOM 1480 N N . ASP A 1 189 ? -12.554 -1.568 1.628 1.00 81.38 189 ASP A N 1
ATOM 1481 C CA . ASP A 1 189 ? -12.503 -1.192 3.042 1.00 81.38 189 ASP A CA 1
ATOM 1482 C C . ASP A 1 189 ? -13.787 -1.642 3.761 1.00 81.38 189 ASP A C 1
ATOM 1484 O O . ASP A 1 189 ? -13.730 -2.202 4.855 1.00 81.38 189 ASP A O 1
ATOM 1488 N N . LYS A 1 190 ? -14.959 -1.511 3.120 1.00 81.00 190 LYS A N 1
ATOM 1489 C CA . LYS A 1 190 ? -16.231 -2.042 3.649 1.00 81.00 190 LYS A CA 1
ATOM 1490 C C . LYS A 1 190 ? -16.268 -3.568 3.696 1.00 81.00 190 LYS A C 1
ATOM 1492 O O . LYS A 1 190 ? -16.794 -4.119 4.661 1.00 81.00 190 LYS A O 1
ATOM 1497 N N . LYS A 1 191 ? -15.746 -4.254 2.673 1.00 78.12 191 LYS A N 1
ATOM 1498 C CA . LYS A 1 191 ? -15.629 -5.722 2.669 1.00 78.12 191 LYS A CA 1
ATOM 1499 C C . LYS A 1 191 ? -14.677 -6.192 3.758 1.00 78.12 191 LYS A C 1
ATOM 1501 O O . LYS A 1 191 ? -15.062 -7.036 4.548 1.00 78.12 191 LYS A O 1
ATOM 1506 N N . ARG A 1 192 ? -13.501 -5.581 3.876 1.00 69.75 192 ARG A N 1
ATOM 1507 C CA . ARG A 1 192 ? -12.499 -5.887 4.895 1.00 69.75 192 ARG A CA 1
ATOM 1508 C C . ARG A 1 192 ? -13.029 -5.602 6.296 1.00 69.75 192 ARG A C 1
ATOM 1510 O O . ARG A 1 192 ? -12.871 -6.435 7.174 1.00 69.75 192 ARG A O 1
ATOM 1517 N N . ALA A 1 193 ? -13.750 -4.501 6.503 1.00 67.62 193 ALA A N 1
ATOM 1518 C CA . ALA A 1 193 ? -14.442 -4.234 7.766 1.00 67.62 193 ALA A CA 1
ATOM 1519 C C . ALA A 1 193 ? -15.551 -5.264 8.067 1.00 67.62 193 ALA A C 1
ATOM 1521 O O . ALA A 1 193 ? -15.838 -5.545 9.229 1.00 67.62 193 ALA A O 1
ATOM 1522 N N . ALA A 1 194 ? -16.174 -5.839 7.035 1.00 63.06 194 ALA A N 1
ATOM 1523 C CA . ALA A 1 194 ? -17.138 -6.929 7.171 1.00 63.06 194 ALA A CA 1
ATOM 1524 C C . ALA A 1 194 ? -16.482 -8.318 7.336 1.00 63.06 194 ALA A C 1
ATOM 1526 O O . ALA A 1 194 ? -17.114 -9.193 7.916 1.00 63.06 194 ALA A O 1
ATOM 1527 N N . GLU A 1 195 ? -15.247 -8.513 6.864 1.00 55.66 195 GLU A N 1
ATOM 1528 C CA . GLU A 1 195 ? -14.456 -9.757 6.930 1.00 55.66 195 GLU A CA 1
ATOM 1529 C C . GLU A 1 195 ? -13.550 -9.836 8.175 1.00 55.66 195 GLU A C 1
ATOM 1531 O O . GLU A 1 195 ? -13.253 -10.929 8.644 1.00 55.66 195 GLU A O 1
ATOM 1536 N N . ILE A 1 196 ? -13.161 -8.693 8.757 1.00 49.03 196 ILE A N 1
ATOM 1537 C CA . ILE A 1 196 ? -12.572 -8.560 10.110 1.00 49.03 196 ILE A CA 1
ATOM 1538 C C . ILE A 1 196 ? -13.658 -8.723 11.196 1.00 49.03 196 ILE A C 1
ATOM 1540 O O . ILE A 1 196 ? -13.381 -8.719 12.394 1.00 49.03 196 ILE A O 1
ATOM 1544 N N . ARG A 1 197 ? -14.924 -8.910 10.798 1.00 46.97 197 ARG A N 1
ATOM 1545 C CA . ARG A 1 197 ? -15.888 -9.598 11.655 1.00 46.97 197 ARG A CA 1
ATOM 1546 C C . ARG A 1 197 ? -15.695 -11.097 11.446 1.00 46.97 197 ARG A C 1
ATOM 1548 O O . ARG A 1 197 ? -15.671 -11.554 10.306 1.00 46.97 197 ARG A O 1
ATOM 1555 N N . PRO A 1 198 ? -15.645 -11.896 12.510 1.00 42.03 198 PRO A N 1
ATOM 1556 C CA . PRO A 1 198 ? -15.333 -13.303 12.381 1.00 42.03 198 PRO A CA 1
ATOM 1557 C C . PRO A 1 198 ? -16.509 -13.974 11.720 1.00 42.03 198 PRO A C 1
ATOM 1559 O O . PRO A 1 198 ? -17.659 -13.829 12.147 1.00 42.03 198 PRO A O 1
ATOM 1562 N N . ALA A 1 199 ? -16.181 -14.795 10.737 1.00 48.88 199 ALA A N 1
ATOM 1563 C CA . ALA A 1 199 ? -17.144 -15.684 10.134 1.00 48.88 199 ALA A CA 1
ATOM 1564 C C . ALA A 1 199 ? -17.660 -16.763 11.111 1.00 48.88 199 ALA A C 1
ATOM 1566 O O . ALA A 1 199 ? -18.675 -17.361 10.793 1.00 48.88 199 ALA A O 1
ATOM 1567 N N . ASP A 1 200 ? -17.065 -16.964 12.302 1.00 49.66 200 ASP A N 1
ATOM 1568 C CA . ASP A 1 200 ? -17.596 -17.883 13.331 1.00 49.66 200 ASP A CA 1
ATOM 1569 C C . ASP A 1 200 ? -17.360 -17.410 14.800 1.00 49.66 200 ASP A C 1
ATOM 1571 O O . ASP A 1 200 ? -16.740 -18.105 15.604 1.00 49.66 200 ASP A O 1
ATOM 1575 N N . GLY A 1 201 ? -17.908 -16.230 15.161 1.00 48.25 201 GLY A N 1
ATOM 1576 C CA . GLY A 1 201 ? -18.200 -15.772 16.550 1.00 48.25 201 GLY A CA 1
ATOM 1577 C C . GLY A 1 201 ? -17.578 -14.409 16.939 1.00 48.25 201 GLY A C 1
ATOM 1578 O O . GLY A 1 201 ? -16.359 -14.334 16.913 1.00 48.25 201 GLY A O 1
ATOM 1579 N N . PRO A 1 202 ? -18.353 -13.339 17.265 1.00 46.75 202 PRO A N 1
ATOM 1580 C CA . PRO A 1 202 ? -17.996 -11.907 17.077 1.00 46.75 202 PRO A CA 1
ATOM 1581 C C . PRO A 1 202 ? -16.598 -11.485 17.615 1.00 46.75 202 PRO A C 1
ATOM 1583 O O . PRO A 1 202 ? -16.285 -11.765 18.763 1.00 46.75 202 PRO A O 1
ATOM 1586 N N . GLN A 1 203 ? -15.772 -10.823 16.778 1.00 41.38 203 GLN A N 1
ATOM 1587 C CA . GLN A 1 203 ? -14.333 -10.457 16.955 1.00 41.38 203 GLN A CA 1
ATOM 1588 C C . GLN A 1 203 ? -14.251 -9.008 17.443 1.00 41.38 203 GLN A C 1
ATOM 1590 O O . GLN A 1 203 ? -15.214 -8.281 17.163 1.00 41.38 203 GLN A O 1
ATOM 1595 N N . PRO A 1 204 ? -13.132 -8.528 18.047 1.00 43.41 204 PRO A N 1
ATOM 1596 C CA . PRO A 1 204 ? -11.723 -9.025 18.071 1.00 43.41 204 PRO A CA 1
ATOM 1597 C C . PRO A 1 204 ? -11.162 -9.165 19.520 1.00 43.41 204 PRO A C 1
ATOM 1599 O O . PRO A 1 204 ? -11.885 -8.867 20.456 1.00 43.41 204 PRO A O 1
ATOM 1602 N N . GLY A 1 205 ? -9.946 -9.603 19.884 1.00 46.06 205 GLY A N 1
ATOM 1603 C CA . GLY A 1 205 ? -8.692 -10.069 19.274 1.00 46.06 205 GLY A CA 1
ATOM 1604 C C . GLY A 1 205 ? -7.643 -10.120 20.418 1.00 46.06 205 GLY A C 1
ATOM 1605 O O . GLY A 1 205 ? -7.579 -9.197 21.215 1.00 46.06 205 GLY A O 1
ATOM 1606 N N . VAL A 1 206 ? -6.896 -11.219 20.559 1.00 47.91 206 VAL A N 1
ATOM 1607 C CA . VAL A 1 206 ? -5.983 -11.542 21.682 1.00 47.91 206 VAL A CA 1
ATOM 1608 C C . VAL A 1 206 ? -4.569 -11.085 21.301 1.00 47.91 206 VAL A C 1
ATOM 1610 O O . VAL A 1 206 ? -4.024 -11.602 20.333 1.00 47.91 206 VAL A O 1
ATOM 1613 N N . ASP A 1 207 ? -4.066 -9.975 21.833 1.00 52.53 207 ASP A N 1
ATOM 1614 C CA . ASP A 1 207 ? -2.954 -9.926 22.808 1.00 52.53 207 ASP A CA 1
ATOM 1615 C C . ASP A 1 207 ? -2.792 -8.500 23.387 1.00 52.53 207 ASP A C 1
ATOM 1617 O O . ASP A 1 207 ? -1.762 -8.145 23.958 1.00 52.53 207 ASP A O 1
ATOM 1621 N N . GLU A 1 208 ? -3.816 -7.660 23.247 1.00 49.47 208 GLU A N 1
ATOM 1622 C CA . GLU A 1 208 ? -3.978 -6.505 24.122 1.00 49.47 208 GLU A CA 1
ATOM 1623 C C . GLU A 1 208 ? -4.402 -7.063 25.479 1.00 49.47 208 GLU A C 1
ATOM 1625 O O . GLU A 1 208 ? -5.308 -7.905 25.556 1.00 49.47 208 GLU A O 1
ATOM 1630 N N . THR A 1 209 ? -3.744 -6.653 26.568 1.00 62.72 209 THR A N 1
ATOM 1631 C CA . THR A 1 209 ? -4.344 -6.942 27.874 1.00 62.72 209 THR A CA 1
ATOM 1632 C C . THR A 1 209 ? -5.751 -6.336 27.876 1.00 62.72 209 THR A C 1
ATOM 1634 O O . THR A 1 209 ? -5.980 -5.353 27.163 1.00 62.72 209 THR A O 1
ATOM 1637 N N . PRO A 1 210 ? -6.722 -6.904 28.608 1.00 63.16 210 PRO A N 1
ATOM 1638 C CA . PRO A 1 210 ? -8.077 -6.358 28.632 1.00 63.16 210 PRO A CA 1
ATOM 1639 C C . PRO A 1 210 ? -8.090 -4.839 28.847 1.00 63.16 210 PRO A C 1
ATOM 1641 O O . PRO A 1 210 ? -8.837 -4.137 28.182 1.00 63.16 210 PRO A O 1
ATOM 1644 N N . GLU A 1 211 ? -7.164 -4.336 29.663 1.00 69.56 211 GLU A N 1
ATOM 1645 C CA . GLU A 1 211 ? -6.974 -2.917 29.957 1.00 69.56 211 GLU A CA 1
ATOM 1646 C C . GLU A 1 211 ? -6.445 -2.109 28.758 1.00 69.56 211 GLU A C 1
ATOM 1648 O O . GLU A 1 211 ? -6.812 -0.951 28.587 1.00 69.56 211 GLU A O 1
ATOM 1653 N N . GLN A 1 212 ? -5.599 -2.695 27.906 1.00 68.69 212 GLN A N 1
ATOM 1654 C CA . GLN A 1 212 ? -5.104 -2.054 26.682 1.00 68.69 212 GLN A CA 1
ATOM 1655 C C . GLN A 1 212 ? -6.178 -1.995 25.595 1.00 68.69 212 GLN A C 1
ATOM 1657 O O . GLN A 1 212 ? -6.312 -0.964 24.942 1.00 68.69 212 GLN A O 1
ATOM 1662 N N . ALA A 1 213 ? -6.965 -3.062 25.443 1.00 70.25 213 ALA A N 1
ATOM 1663 C CA . ALA A 1 213 ? -8.093 -3.092 24.513 1.00 70.25 213 ALA A CA 1
ATOM 1664 C C . ALA A 1 213 ? -9.188 -2.107 24.942 1.00 70.25 213 ALA A C 1
ATOM 1666 O O . ALA A 1 213 ? -9.794 -1.418 24.121 1.00 70.25 213 ALA A O 1
ATOM 1667 N N . GLU A 1 214 ? -9.416 -2.012 26.251 1.00 74.31 214 GLU A N 1
ATOM 1668 C CA . GLU A 1 214 ? -10.347 -1.063 26.845 1.00 74.31 214 GLU A CA 1
ATOM 1669 C C . GLU A 1 214 ? -9.855 0.385 26.676 1.00 74.31 214 GLU A C 1
ATOM 1671 O O . GLU A 1 214 ? -10.614 1.245 26.233 1.00 74.31 214 GLU A O 1
ATOM 1676 N N . MET A 1 215 ? -8.566 0.654 26.919 1.00 79.06 215 MET A N 1
ATOM 1677 C CA . MET A 1 215 ? -7.976 1.978 26.691 1.00 79.06 215 MET A CA 1
ATOM 1678 C C . MET A 1 215 ? -8.031 2.391 25.213 1.00 79.06 215 MET A C 1
ATOM 1680 O O . MET A 1 215 ? -8.433 3.512 24.905 1.00 79.06 215 MET A O 1
ATOM 1684 N N . ALA A 1 216 ? -7.714 1.478 24.291 1.00 79.50 216 ALA A N 1
ATOM 1685 C CA . ALA A 1 216 ? -7.803 1.728 22.853 1.00 79.50 216 ALA A CA 1
ATOM 1686 C C . ALA A 1 216 ? -9.242 2.047 22.409 1.00 79.50 216 ALA A C 1
ATOM 1688 O O . ALA A 1 216 ? -9.459 2.904 21.549 1.00 79.50 216 ALA A O 1
ATOM 1689 N N . LEU A 1 217 ? -10.243 1.409 23.028 1.00 82.75 217 LEU A N 1
ATOM 1690 C CA . LEU A 1 217 ? -11.654 1.713 22.792 1.00 82.75 217 LEU A CA 1
ATOM 1691 C C . LEU A 1 217 ? -12.009 3.144 23.232 1.00 82.75 217 LEU A C 1
ATOM 1693 O O . LEU A 1 217 ? -12.738 3.845 22.525 1.00 82.75 217 LEU A O 1
ATOM 1697 N N . TYR A 1 218 ? -11.486 3.598 24.373 1.00 87.19 218 TYR A N 1
ATOM 1698 C CA . TYR A 1 218 ? -11.691 4.965 24.856 1.00 87.19 218 TYR A CA 1
ATOM 1699 C C . TYR A 1 218 ? -11.001 6.003 23.968 1.00 87.19 218 TYR A C 1
ATOM 1701 O O . TYR A 1 218 ? -11.628 7.001 23.606 1.00 87.19 218 TYR A O 1
ATOM 1709 N N . GLU A 1 219 ? -9.760 5.751 23.550 1.00 84.06 219 GLU A N 1
ATOM 1710 C CA . GLU A 1 219 ? -9.028 6.599 22.601 1.00 84.06 219 GLU A CA 1
ATOM 1711 C C . GLU A 1 219 ? -9.781 6.735 21.274 1.00 84.06 219 GLU A C 1
ATOM 1713 O O . GLU A 1 219 ? -10.003 7.851 20.796 1.00 84.06 219 GLU A O 1
ATOM 1718 N N . GLN A 1 220 ? -10.276 5.620 20.728 1.00 82.88 220 GLN A N 1
ATOM 1719 C CA . GLN A 1 220 ? -11.069 5.616 19.501 1.00 82.88 220 GLN A CA 1
ATOM 1720 C C . GLN A 1 220 ? -12.365 6.426 19.647 1.00 82.88 220 GLN A C 1
ATOM 1722 O O . GLN A 1 220 ? -12.751 7.157 18.732 1.00 82.88 220 GLN A O 1
ATOM 1727 N N . ALA A 1 221 ? -13.047 6.331 20.790 1.00 79.75 221 ALA A N 1
ATOM 1728 C CA . ALA A 1 221 ? -14.266 7.093 21.041 1.00 79.75 221 ALA A CA 1
ATOM 1729 C C . ALA A 1 221 ? -13.998 8.607 21.138 1.00 79.75 221 ALA A C 1
ATOM 1731 O O . ALA A 1 221 ? -14.788 9.414 20.634 1.00 79.75 221 ALA A O 1
ATOM 1732 N N . VAL A 1 222 ? -12.885 9.019 21.749 1.00 84.25 222 VAL A N 1
ATOM 1733 C CA . VAL A 1 222 ? -12.490 10.435 21.793 1.00 84.25 222 VAL A CA 1
ATOM 1734 C C . VAL A 1 222 ? -12.098 10.929 20.398 1.00 84.25 222 VAL A C 1
ATOM 1736 O O . VAL A 1 222 ? -12.540 12.008 20.002 1.00 84.25 222 VAL A O 1
ATOM 1739 N N . GLU A 1 223 ? -11.355 10.140 19.615 1.00 84.94 223 GLU A N 1
ATOM 1740 C CA . GLU A 1 223 ? -10.971 10.490 18.239 1.00 84.94 223 GLU A CA 1
ATOM 1741 C C . GLU A 1 223 ? -12.193 10.627 17.316 1.00 84.94 223 GLU A C 1
ATOM 1743 O O . GLU A 1 223 ? -12.304 11.589 16.553 1.00 84.94 223 GLU A O 1
ATOM 1748 N N . GLN A 1 224 ? -13.142 9.692 17.405 1.00 83.44 224 GLN A N 1
ATOM 1749 C CA . GLN A 1 224 ? -14.317 9.661 16.537 1.00 83.44 224 GLN A CA 1
ATOM 1750 C C . GLN A 1 224 ? -15.319 10.785 16.841 1.00 83.44 224 GLN A C 1
ATOM 1752 O O . GLN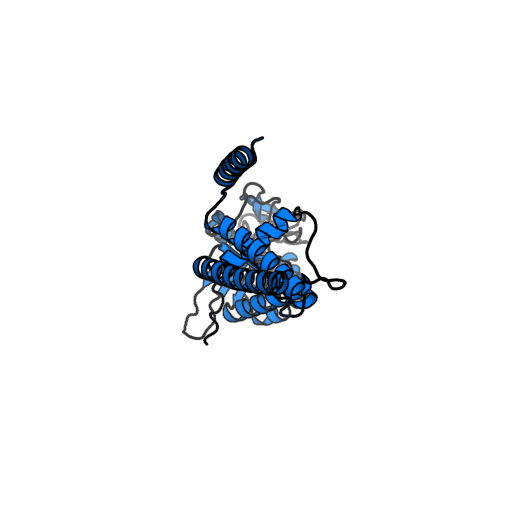 A 1 224 ? -15.906 11.349 15.911 1.00 83.44 224 GLN A O 1
ATOM 1757 N N . PHE A 1 225 ? -15.565 11.086 18.120 1.00 85.12 225 PHE A N 1
ATOM 1758 C CA . PHE A 1 225 ? -16.660 11.973 18.541 1.00 85.12 225 PHE A CA 1
ATOM 1759 C C . PHE A 1 225 ? -16.193 13.336 19.077 1.00 85.12 225 PHE A C 1
ATOM 1761 O O . PHE A 1 225 ? -16.978 14.287 19.096 1.00 85.12 225 PHE A O 1
ATOM 1768 N N . GLY A 1 226 ? -14.918 13.462 19.447 1.00 88.31 226 GLY A N 1
ATOM 1769 C CA . GLY A 1 226 ? -14.291 14.690 19.932 1.00 88.31 226 GLY A CA 1
ATOM 1770 C C . GLY A 1 226 ? -14.457 14.940 21.436 1.00 88.31 226 GLY A C 1
ATOM 1771 O O . GLY A 1 226 ? -15.473 14.609 22.047 1.00 88.31 226 GLY A O 1
ATOM 1772 N N . GLU A 1 227 ? -13.466 15.613 22.027 1.00 91.62 227 GLU A N 1
ATOM 1773 C CA . GLU A 1 227 ? -13.349 15.838 23.480 1.00 91.62 227 GLU A CA 1
ATOM 1774 C C . GLU A 1 227 ? -14.577 16.522 24.098 1.00 91.62 227 GLU A C 1
ATOM 1776 O O . GLU A 1 227 ? -15.095 16.097 25.127 1.00 91.62 227 GLU A O 1
ATOM 1781 N N . SER A 1 228 ? -15.088 17.583 23.462 1.00 90.06 228 SER A N 1
ATOM 1782 C CA . SER A 1 228 ? -16.224 18.346 24.001 1.00 90.06 228 SER A CA 1
ATOM 1783 C C . SER A 1 228 ? -17.517 17.531 24.057 1.00 90.06 228 SER A C 1
ATOM 1785 O O . SER A 1 228 ? -18.331 17.756 24.949 1.00 90.06 228 SER A O 1
ATOM 1787 N N . ALA A 1 229 ? -17.714 16.601 23.119 1.00 90.31 229 ALA A N 1
ATOM 1788 C CA . ALA A 1 229 ? -18.885 15.731 23.118 1.00 90.31 229 ALA A CA 1
ATOM 1789 C C . ALA A 1 229 ? -18.803 14.712 24.260 1.00 90.31 229 ALA A C 1
ATOM 1791 O O . ALA A 1 229 ? -19.781 14.539 24.982 1.00 90.31 229 ALA A O 1
ATOM 1792 N N . GLN A 1 230 ? -17.624 14.123 24.481 1.00 93.19 230 GLN A N 1
ATOM 1793 C CA . GLN A 1 2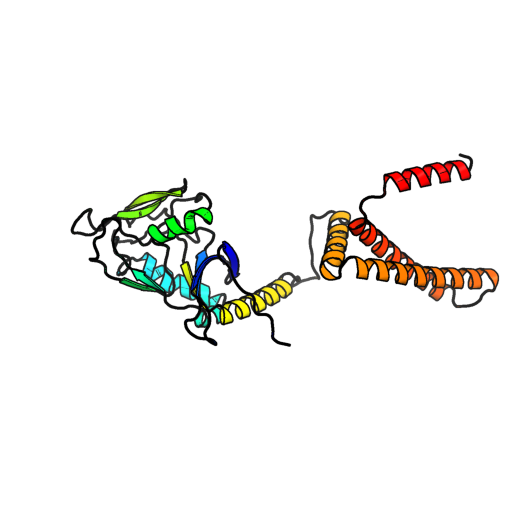30 ? -17.421 13.163 25.569 1.00 93.19 230 GLN A CA 1
ATOM 1794 C C . GLN A 1 230 ? -17.509 13.815 26.953 1.00 93.19 230 GLN A C 1
ATOM 1796 O O . GLN A 1 230 ? -18.103 13.250 27.864 1.00 93.19 230 GLN A O 1
ATOM 1801 N N . ILE A 1 231 ? -17.027 15.054 27.112 1.00 93.50 231 ILE A N 1
ATOM 1802 C CA . ILE A 1 231 ? -17.213 15.811 28.363 1.00 93.50 231 ILE A CA 1
ATOM 1803 C C . ILE A 1 231 ? -18.702 16.027 28.664 1.00 93.50 231 ILE A C 1
ATOM 1805 O O . ILE A 1 231 ? -19.120 15.916 29.816 1.00 93.50 231 ILE A O 1
ATOM 1809 N N . LEU A 1 232 ? -19.510 16.350 27.650 1.00 93.50 232 LEU A N 1
ATOM 1810 C CA . LEU A 1 232 ? -20.951 16.523 27.834 1.00 93.50 232 LEU A CA 1
ATOM 1811 C C . LEU A 1 232 ? -21.640 15.201 28.175 1.00 93.50 232 LEU A C 1
ATOM 1813 O O . LEU A 1 232 ? -22.488 15.195 29.064 1.00 93.50 232 LEU A O 1
ATOM 1817 N N . MET A 1 233 ? -21.236 14.105 27.531 1.00 91.69 233 MET A N 1
ATOM 1818 C CA . MET A 1 233 ? -21.743 12.768 27.834 1.00 91.69 233 MET A CA 1
ATOM 1819 C C . MET A 1 233 ? -21.437 12.375 29.283 1.00 91.69 233 MET A C 1
ATOM 1821 O O . MET A 1 233 ? -22.336 12.008 30.027 1.00 91.69 233 MET A O 1
ATOM 1825 N N . ALA A 1 234 ? -20.204 12.595 29.749 1.00 95.00 234 ALA A N 1
ATOM 1826 C CA . ALA A 1 234 ? -19.833 12.342 31.140 1.00 95.00 234 ALA A CA 1
ATOM 1827 C C . ALA A 1 234 ? -20.724 13.101 32.142 1.00 95.00 234 ALA A C 1
ATOM 1829 O O . ALA A 1 234 ? -21.082 12.573 33.194 1.00 95.00 234 ALA A O 1
ATOM 1830 N N . VAL A 1 235 ? -21.102 14.345 31.827 1.00 96.38 235 VAL A N 1
ATOM 1831 C CA . VAL A 1 235 ? -22.034 15.131 32.653 1.00 96.38 235 VAL A CA 1
ATOM 1832 C C . VAL A 1 235 ? -23.443 14.532 32.648 1.00 96.38 235 VAL A C 1
ATOM 1834 O O . VAL A 1 235 ? -24.113 14.561 33.686 1.00 96.38 235 VAL A O 1
ATOM 1837 N N . GLU A 1 236 ? -23.898 14.009 31.512 1.00 94.75 236 GLU A N 1
ATOM 1838 C CA . GLU A 1 236 ? -25.201 13.356 31.368 1.00 94.75 236 GLU A CA 1
ATOM 1839 C C . GLU A 1 236 ? -25.276 12.080 32.215 1.00 94.75 236 GLU A C 1
ATOM 1841 O O . GLU A 1 236 ? -26.127 12.008 33.105 1.00 94.75 236 GLU A O 1
ATOM 1846 N N . GLU A 1 237 ? -24.311 11.168 32.072 1.00 95.38 237 GLU A N 1
ATOM 1847 C CA . GLU A 1 237 ? -24.292 9.905 32.829 1.00 95.38 237 GLU A CA 1
ATOM 1848 C C . GLU A 1 237 ? -24.154 10.141 34.340 1.00 95.38 237 GLU A C 1
ATOM 1850 O O . GLU A 1 237 ? -24.855 9.548 35.164 1.00 95.38 237 GLU A O 1
ATOM 1855 N N . MET A 1 238 ? -23.327 11.115 34.749 1.00 96.81 238 MET A N 1
ATOM 1856 C CA . MET A 1 238 ? -23.248 11.511 36.161 1.00 96.81 238 MET A CA 1
ATOM 1857 C C . MET A 1 238 ? -24.592 12.019 36.700 1.00 96.81 238 MET A C 1
ATOM 1859 O O . MET A 1 238 ? -24.885 11.851 37.888 1.00 96.81 238 MET A O 1
ATOM 1863 N N . SER A 1 239 ? -25.413 12.651 35.859 1.00 96.50 239 SER A N 1
ATOM 1864 C CA . SER A 1 239 ? -26.725 13.170 36.252 1.00 96.50 239 SER A CA 1
ATOM 1865 C C . SER A 1 239 ? -27.766 12.055 36.396 1.00 96.50 239 SER A C 1
ATOM 1867 O O . SER A 1 239 ? -28.579 12.092 37.329 1.00 96.50 239 SER A O 1
ATOM 1869 N N . GLU A 1 240 ? -27.738 11.047 35.527 1.00 95.88 240 GLU A N 1
ATOM 1870 C CA . GLU A 1 240 ? -28.629 9.886 35.630 1.00 95.88 240 GLU A CA 1
ATOM 1871 C C . GLU A 1 240 ? -28.251 8.991 36.822 1.00 95.88 240 GLU A C 1
ATOM 1873 O O . GLU A 1 240 ? -29.132 8.650 37.626 1.00 95.88 240 GLU A O 1
ATOM 1878 N N . LEU A 1 241 ? -26.956 8.777 37.092 1.00 97.56 241 LEU A N 1
ATOM 1879 C CA . LEU A 1 241 ? -26.510 8.094 38.313 1.00 97.56 241 LEU A CA 1
ATOM 1880 C C . LEU A 1 241 ? -26.963 8.830 39.583 1.00 97.56 241 LEU A C 1
ATOM 1882 O O . LEU A 1 241 ? -27.495 8.212 40.511 1.00 97.56 241 LEU A O 1
ATOM 1886 N N . GLN A 1 242 ? -26.818 10.160 39.637 1.00 97.69 242 GLN A N 1
ATOM 1887 C CA . GLN A 1 242 ? -27.309 10.964 40.766 1.00 97.69 242 GLN A CA 1
ATOM 1888 C C . GLN A 1 242 ? -28.802 10.731 41.018 1.00 97.69 242 GLN A C 1
ATOM 1890 O O . GLN A 1 242 ? -29.237 10.534 42.157 1.00 97.69 242 GLN A O 1
ATOM 1895 N N . LYS A 1 243 ? -29.609 10.733 39.959 1.00 96.25 243 LYS A N 1
ATOM 1896 C CA . LYS A 1 243 ? -31.054 10.509 40.036 1.00 96.25 243 LYS A CA 1
ATOM 1897 C C . LYS A 1 243 ? -31.387 9.084 40.482 1.00 96.25 243 LYS A C 1
ATOM 1899 O O . LYS A 1 243 ? -32.299 8.925 41.298 1.00 96.25 243 LYS A O 1
ATOM 1904 N N . ALA A 1 244 ? -30.672 8.070 40.000 1.00 95.56 244 ALA A N 1
ATOM 1905 C CA . ALA A 1 244 ? -30.846 6.681 40.421 1.00 95.56 244 ALA A CA 1
ATOM 1906 C C . ALA A 1 244 ? -30.532 6.503 41.919 1.00 95.56 244 ALA A C 1
ATOM 1908 O O . ALA A 1 244 ? -31.352 5.965 42.669 1.00 95.56 244 ALA A O 1
ATOM 1909 N N . LEU A 1 245 ? -29.423 7.078 42.397 1.00 97.19 245 LEU A N 1
ATOM 1910 C CA . LEU A 1 245 ? -29.053 7.085 43.818 1.00 97.19 245 LEU A CA 1
ATOM 1911 C C . LEU A 1 245 ? -30.096 7.802 44.687 1.00 97.19 245 LEU A C 1
ATOM 1913 O O . LEU A 1 245 ? -30.460 7.312 45.757 1.00 97.19 245 LEU A O 1
ATOM 1917 N N . LEU A 1 246 ? -30.644 8.930 44.223 1.00 97.00 246 LEU A N 1
ATOM 1918 C CA . LEU A 1 246 ? -31.719 9.633 44.930 1.00 97.00 246 LEU A CA 1
ATOM 1919 C C . LEU A 1 246 ? -33.001 8.798 45.024 1.00 97.00 246 LEU A C 1
ATOM 1921 O O . LEU A 1 246 ? -33.687 8.853 46.047 1.00 97.00 246 LEU A O 1
ATOM 1925 N N . LYS A 1 247 ? -33.341 8.020 43.989 1.00 95.12 247 LYS A N 1
ATOM 1926 C CA . LYS A 1 247 ? -34.466 7.074 44.054 1.00 95.12 247 LYS A CA 1
ATOM 1927 C C . LYS A 1 247 ? -34.206 5.984 45.091 1.00 95.12 247 LYS A C 1
ATOM 1929 O O . LYS A 1 247 ? -35.107 5.692 45.868 1.00 95.12 247 LYS A O 1
ATOM 1934 N N . TYR A 1 248 ? -32.986 5.457 45.171 1.00 96.56 248 TYR A N 1
ATOM 1935 C CA . TYR A 1 248 ? -32.626 4.465 46.185 1.00 96.56 248 TYR A CA 1
ATOM 1936 C C . TYR A 1 248 ? -32.697 5.003 47.609 1.00 96.56 248 TYR A C 1
ATOM 1938 O O . TYR A 1 248 ? -33.224 4.329 48.488 1.00 96.56 248 TYR A O 1
ATOM 1946 N N . LEU A 1 249 ? -32.255 6.239 47.849 1.00 95.75 249 LEU A N 1
ATOM 1947 C CA . LEU A 1 249 ? -32.426 6.866 49.162 1.00 95.75 249 LEU A CA 1
ATOM 1948 C C . LEU A 1 249 ? -33.909 7.008 49.529 1.00 95.75 249 LEU A C 1
ATOM 1950 O O . LEU A 1 249 ? -34.295 6.681 50.647 1.00 95.75 249 LEU A O 1
ATOM 1954 N N . ARG A 1 250 ? -34.768 7.401 48.579 1.00 94.38 250 ARG A N 1
ATOM 1955 C CA . ARG A 1 250 ? -36.225 7.454 48.809 1.00 94.38 250 ARG A CA 1
ATOM 1956 C C . ARG A 1 250 ? -36.828 6.079 49.059 1.00 94.38 250 ARG A C 1
ATOM 1958 O O . ARG A 1 250 ? -37.717 5.960 49.897 1.00 94.38 250 ARG A O 1
ATOM 1965 N N . PHE A 1 251 ? -36.360 5.057 48.353 1.00 94.38 251 PHE A N 1
ATOM 1966 C CA . PHE A 1 251 ? -36.755 3.683 48.620 1.00 94.38 251 PHE A CA 1
ATOM 1967 C C . PHE A 1 251 ? -36.346 3.264 50.038 1.00 94.38 251 PHE A C 1
ATOM 1969 O O . PHE A 1 251 ? -37.173 2.780 50.797 1.00 94.38 251 PHE A O 1
ATOM 1976 N N . LYS A 1 252 ? -35.108 3.535 50.452 1.00 93.56 252 LYS A N 1
ATOM 1977 C CA . LYS A 1 252 ? -34.614 3.177 51.786 1.00 93.56 252 LYS A CA 1
ATOM 1978 C C . LYS A 1 252 ? -35.351 3.903 52.916 1.00 93.56 252 LYS A C 1
ATOM 1980 O O . LYS A 1 252 ? -35.644 3.296 53.942 1.00 93.56 252 LYS A O 1
ATOM 1985 N N . ASP A 1 253 ? -35.636 5.189 52.738 1.00 93.62 253 ASP A N 1
ATOM 1986 C CA . ASP A 1 253 ? -36.235 6.020 53.787 1.00 93.62 253 ASP A CA 1
ATOM 1987 C C . ASP A 1 253 ? -37.768 5.902 53.834 1.00 93.62 253 ASP A C 1
ATOM 1989 O O . ASP A 1 253 ? -38.383 6.153 54.877 1.00 93.62 253 ASP A O 1
ATOM 1993 N N . HIS A 1 254 ? -38.404 5.564 52.707 1.00 92.69 254 HIS A N 1
ATOM 1994 C CA . HIS A 1 254 ? -39.859 5.649 52.537 1.00 92.69 254 HIS A CA 1
ATOM 1995 C C . HIS A 1 254 ? -40.502 4.454 51.805 1.00 92.69 254 HIS A C 1
ATOM 1997 O O . HIS A 1 254 ? -41.697 4.522 51.521 1.00 92.69 254 HIS A O 1
ATOM 2003 N N . GLU A 1 255 ? -39.747 3.399 51.479 1.00 86.94 255 GLU A N 1
ATOM 2004 C CA . GLU A 1 255 ? -40.181 2.204 50.720 1.00 86.94 255 GLU A CA 1
ATOM 2005 C C . GLU A 1 255 ? -40.869 2.551 49.383 1.00 86.94 255 GLU A C 1
ATOM 2007 O O . GLU A 1 255 ? -41.810 1.897 48.935 1.00 86.94 255 GLU A O 1
ATOM 2012 N N . GLN A 1 256 ? -40.422 3.637 48.742 1.00 85.38 256 GLN A N 1
ATOM 2013 C CA . GLN A 1 256 ? -40.985 4.130 47.486 1.00 85.38 256 GLN A CA 1
ATOM 2014 C C . GLN A 1 256 ? -40.230 3.615 46.261 1.00 85.38 256 GLN A C 1
ATOM 2016 O O . GLN A 1 256 ? -39.070 3.962 46.051 1.00 85.38 256 GLN A O 1
ATOM 2021 N N . GLY A 1 257 ? -40.953 2.904 45.396 1.00 87.75 257 GLY A N 1
ATOM 2022 C CA . GLY A 1 257 ? -40.441 2.359 44.140 1.00 87.75 257 GLY A CA 1
ATOM 2023 C C . GLY A 1 257 ? -40.137 0.869 44.237 1.00 87.75 257 GLY A C 1
ATOM 2024 O O . GLY A 1 257 ? -40.295 0.262 45.293 1.00 87.75 257 GLY A O 1
ATOM 2025 N N . ASP A 1 258 ? -39.746 0.284 43.111 1.00 92.94 258 ASP A N 1
ATOM 2026 C CA . ASP A 1 258 ? -39.321 -1.109 43.053 1.00 92.94 258 ASP A CA 1
ATOM 2027 C C . ASP A 1 258 ? -37.813 -1.195 43.318 1.00 92.94 258 ASP A C 1
ATOM 2029 O O . ASP A 1 258 ? -37.010 -0.578 42.615 1.00 92.94 258 ASP A O 1
ATOM 2033 N N . GLU A 1 259 ? -37.430 -1.925 44.365 1.00 90.12 259 GLU A N 1
ATOM 2034 C CA . GLU A 1 259 ? -36.031 -2.060 44.781 1.00 90.12 259 GLU A CA 1
ATOM 2035 C C . GLU A 1 259 ? -35.157 -2.650 43.675 1.00 90.12 259 GLU A C 1
ATOM 2037 O O . GLU A 1 259 ? -34.040 -2.183 43.453 1.00 90.12 259 GLU A O 1
ATOM 2042 N N . ALA A 1 260 ? -35.662 -3.661 42.966 1.00 91.81 260 ALA A N 1
ATOM 2043 C CA . ALA A 1 260 ? -34.901 -4.358 41.944 1.00 91.81 260 ALA A CA 1
ATOM 2044 C C . ALA A 1 260 ? -34.678 -3.459 40.725 1.00 91.81 260 ALA A C 1
ATOM 2046 O O . ALA A 1 260 ? -33.561 -3.400 40.215 1.00 91.81 260 ALA A O 1
ATOM 2047 N N . GLU A 1 261 ? -35.697 -2.709 40.301 1.00 91.69 261 GLU A N 1
ATOM 2048 C CA . GLU A 1 261 ? -35.563 -1.733 39.212 1.00 91.69 261 GLU A CA 1
ATOM 2049 C C . GLU A 1 261 ? -34.604 -0.596 39.580 1.00 91.69 261 GLU A C 1
ATOM 2051 O O . GLU A 1 261 ? -33.796 -0.169 38.758 1.00 91.69 261 GLU A O 1
ATOM 2056 N N . ILE A 1 262 ? -34.656 -0.111 40.823 1.00 92.62 262 ILE A N 1
ATOM 2057 C CA . ILE A 1 262 ? -33.769 0.959 41.290 1.00 92.62 262 ILE A CA 1
ATOM 2058 C C . ILE A 1 262 ? -32.317 0.478 41.360 1.00 92.62 262 ILE A C 1
ATOM 2060 O O . ILE A 1 262 ? -31.417 1.199 40.931 1.00 92.62 262 ILE A O 1
ATOM 2064 N N . LEU A 1 263 ? -32.075 -0.721 41.894 1.00 93.38 263 LEU A N 1
ATOM 2065 C CA . LEU A 1 263 ? -30.732 -1.295 41.965 1.00 93.38 263 LEU A CA 1
ATOM 2066 C C . LEU A 1 263 ? -30.177 -1.618 40.574 1.00 93.38 263 LEU A C 1
ATOM 2068 O O . LEU A 1 263 ? -28.987 -1.408 40.346 1.00 93.38 263 LEU A O 1
ATOM 2072 N N . ALA A 1 264 ? -31.023 -2.076 39.647 1.00 91.62 264 ALA A N 1
ATOM 2073 C CA . ALA A 1 264 ? -30.639 -2.283 38.255 1.00 91.62 264 ALA A CA 1
ATOM 2074 C C . ALA A 1 264 ? -30.227 -0.963 37.594 1.00 91.62 264 ALA A C 1
ATOM 2076 O O . ALA A 1 264 ? -29.132 -0.895 37.045 1.00 91.62 264 ALA A O 1
ATOM 2077 N N . ALA A 1 265 ? -31.032 0.095 37.754 1.00 90.75 265 ALA A N 1
ATOM 2078 C CA . ALA A 1 265 ? -30.693 1.423 37.251 1.00 90.75 265 ALA A CA 1
ATOM 2079 C C . ALA A 1 265 ? -29.370 1.923 37.848 1.00 90.75 265 ALA A C 1
ATOM 2081 O O . ALA A 1 265 ? -28.482 2.322 37.118 1.00 90.75 265 ALA A O 1
ATOM 2082 N N . ILE A 1 266 ? -29.158 1.825 39.166 1.00 94.31 266 ILE A N 1
ATOM 2083 C CA . ILE A 1 266 ? -27.867 2.220 39.762 1.00 94.31 266 ILE A CA 1
ATOM 2084 C C . ILE A 1 266 ? -26.700 1.428 39.167 1.00 94.31 266 ILE A C 1
ATOM 2086 O O . ILE A 1 266 ? -25.615 1.979 39.010 1.00 94.31 266 ILE A O 1
ATOM 2090 N N . SER A 1 267 ? -26.889 0.138 38.891 1.00 93.62 267 SER A N 1
ATOM 2091 C CA . SER A 1 267 ? -25.829 -0.687 38.318 1.00 93.62 267 SER A CA 1
ATOM 2092 C C . SER A 1 267 ? -25.480 -0.284 36.887 1.00 93.62 267 SER A C 1
ATOM 2094 O O . SER A 1 267 ? -24.301 -0.320 36.553 1.00 93.62 267 SER A O 1
ATOM 2096 N N . GLU A 1 268 ? -26.480 0.054 36.074 1.00 89.81 268 GLU A N 1
ATOM 2097 C CA . GLU A 1 268 ? -26.319 0.530 34.693 1.00 89.81 268 GLU A CA 1
ATOM 2098 C C . GLU A 1 268 ? -25.600 1.881 34.685 1.00 89.81 268 GLU A C 1
ATOM 2100 O O . GLU A 1 268 ? -24.452 1.962 34.260 1.00 89.81 268 GLU A O 1
ATOM 2105 N N . GLU A 1 269 ? -26.181 2.880 35.350 1.00 95.31 269 GLU A N 1
ATOM 2106 C CA . GLU A 1 269 ? -25.644 4.244 35.356 1.00 95.31 269 GLU A CA 1
ATOM 2107 C C . GLU A 1 269 ? -24.246 4.327 35.997 1.00 95.31 269 GLU A C 1
ATOM 2109 O O . GLU A 1 269 ? -23.435 5.189 35.665 1.00 95.31 269 GLU A O 1
ATOM 2114 N N . ARG A 1 270 ? -23.924 3.438 36.951 1.00 96.00 270 ARG A N 1
ATOM 2115 C CA . ARG A 1 270 ? -22.573 3.390 37.530 1.00 96.00 270 ARG A CA 1
ATOM 2116 C C . ARG A 1 270 ? -21.551 2.888 36.513 1.00 96.00 270 ARG A C 1
ATOM 2118 O O . ARG A 1 270 ? -20.451 3.430 36.481 1.00 96.00 270 ARG A O 1
ATOM 2125 N N . ALA A 1 271 ? -21.904 1.887 35.708 1.00 91.62 271 ALA A N 1
ATOM 2126 C CA . ALA A 1 271 ? -21.025 1.389 34.656 1.00 91.62 271 ALA A CA 1
ATOM 2127 C C . ALA A 1 271 ? -20.801 2.462 33.579 1.00 91.62 271 ALA A C 1
ATOM 2129 O O . ALA A 1 271 ? -19.661 2.686 33.175 1.00 91.62 271 ALA A O 1
ATOM 2130 N N . ASP A 1 272 ? -21.854 3.185 33.191 1.00 91.44 272 ASP A N 1
ATOM 2131 C CA . ASP A 1 272 ? -21.754 4.263 32.202 1.00 91.44 272 ASP A CA 1
ATOM 2132 C C . ASP A 1 272 ? -20.859 5.407 32.701 1.00 91.44 272 ASP A C 1
ATOM 2134 O O . ASP A 1 272 ? -19.963 5.866 31.988 1.00 91.44 272 ASP A O 1
ATOM 2138 N N . VAL A 1 273 ? -20.998 5.803 33.971 1.00 95.38 273 VAL A N 1
ATOM 2139 C CA . VAL A 1 273 ? -20.098 6.788 34.590 1.00 95.38 273 VAL A CA 1
ATOM 2140 C C . VAL A 1 273 ? -18.652 6.287 34.657 1.00 95.38 273 VAL A C 1
ATOM 2142 O O . VAL A 1 273 ? -17.743 7.069 34.382 1.00 95.38 273 VAL A O 1
ATOM 2145 N N . GLU A 1 274 ? -18.406 5.020 35.001 1.00 92.88 274 GLU A N 1
ATOM 2146 C CA . GLU A 1 274 ? -17.051 4.442 35.047 1.00 92.88 274 GLU A CA 1
ATOM 2147 C C . GLU A 1 274 ? -16.362 4.510 33.668 1.00 92.88 274 GLU A C 1
ATOM 2149 O O . GLU A 1 274 ? -15.226 4.980 33.567 1.00 92.88 274 GLU A O 1
ATOM 2154 N N . ILE A 1 275 ? -17.078 4.165 32.594 1.00 91.69 275 ILE A N 1
ATOM 2155 C CA . ILE A 1 275 ? -16.602 4.284 31.203 1.00 91.69 275 ILE A CA 1
ATOM 2156 C C . ILE A 1 275 ? -16.288 5.747 30.862 1.00 91.69 275 ILE A C 1
ATOM 2158 O O . ILE A 1 275 ? -15.220 6.053 30.322 1.00 91.69 275 ILE A O 1
ATOM 2162 N N . MET A 1 276 ? -17.192 6.674 31.191 1.00 94.19 276 MET A N 1
ATOM 2163 C CA . MET A 1 276 ? -16.989 8.096 30.906 1.00 94.19 276 MET A CA 1
ATOM 2164 C C . MET A 1 276 ? -15.794 8.678 31.669 1.00 94.19 276 MET A C 1
ATOM 2166 O O . MET A 1 276 ? -15.049 9.483 31.111 1.00 94.19 276 MET A O 1
ATOM 2170 N N . LEU A 1 277 ? -15.550 8.259 32.914 1.00 92.94 277 LEU A N 1
ATOM 2171 C CA . LEU A 1 277 ? -14.375 8.688 33.681 1.00 92.94 277 LEU A CA 1
ATOM 2172 C C . LEU A 1 277 ? -13.062 8.219 33.037 1.00 92.94 277 LEU A C 1
ATOM 2174 O O . LEU A 1 277 ? -12.111 9.001 32.982 1.00 92.94 277 LEU A O 1
ATOM 2178 N N . ASN A 1 278 ? -13.022 7.007 32.479 1.00 91.38 278 ASN A N 1
ATOM 2179 C CA . ASN A 1 278 ? -11.856 6.524 31.734 1.00 91.38 278 ASN A CA 1
ATOM 2180 C C . ASN A 1 278 ? -11.629 7.319 30.435 1.00 91.38 278 ASN A C 1
ATOM 2182 O O . ASN A 1 278 ? -10.494 7.643 30.093 1.00 91.38 278 ASN A O 1
ATOM 2186 N N . GLN A 1 279 ? -12.688 7.739 29.738 1.00 88.69 279 GLN A N 1
ATOM 2187 C CA . GLN A 1 279 ? -12.543 8.645 28.591 1.00 88.69 279 GLN A CA 1
ATOM 2188 C C . GLN A 1 279 ? -12.060 10.043 29.000 1.00 88.69 279 GLN A C 1
ATOM 2190 O O . GLN A 1 279 ? -11.266 10.658 28.287 1.00 88.69 279 GLN A O 1
ATOM 2195 N N . LEU A 1 280 ? -12.478 10.555 30.162 1.00 92.44 280 LEU A N 1
ATOM 2196 C CA . LEU A 1 280 ? -11.939 11.810 30.693 1.00 92.44 280 LEU A CA 1
ATOM 2197 C C . LEU A 1 280 ? -10.449 11.697 31.040 1.00 92.44 280 LEU A C 1
ATOM 2199 O O . LEU A 1 280 ? -9.730 12.681 30.879 1.00 92.44 280 LEU A O 1
ATOM 2203 N N . HIS A 1 281 ? -9.975 10.522 31.462 1.00 91.06 281 HIS A N 1
ATOM 2204 C CA . HIS A 1 281 ? -8.547 10.256 31.645 1.00 91.06 281 HIS A CA 1
ATOM 2205 C C . HIS A 1 281 ? -7.780 10.355 30.317 1.00 91.06 281 HIS A C 1
ATOM 2207 O O . HIS A 1 281 ? -6.726 10.982 30.273 1.00 91.06 281 HIS A O 1
ATOM 2213 N N . VAL A 1 282 ? -8.332 9.840 29.211 1.00 89.62 282 VAL A N 1
ATOM 2214 C CA . VAL A 1 282 ? -7.736 10.017 27.870 1.00 89.62 282 VAL A CA 1
ATOM 2215 C C . VAL A 1 282 ? -7.631 11.503 27.492 1.00 89.62 282 VAL A C 1
ATOM 2217 O O . VAL A 1 282 ? -6.626 11.929 26.928 1.00 89.62 282 VAL A O 1
ATOM 2220 N N . ILE A 1 283 ? -8.641 12.313 27.829 1.00 90.62 283 ILE A N 1
ATOM 2221 C CA . ILE A 1 283 ? -8.697 13.743 27.468 1.00 90.62 283 ILE A CA 1
ATOM 2222 C C . ILE A 1 283 ? -7.782 14.607 28.351 1.00 90.62 283 ILE A C 1
ATOM 2224 O O . ILE A 1 283 ? -7.068 15.476 27.852 1.00 90.62 283 ILE A O 1
ATOM 2228 N N . PHE A 1 284 ? -7.830 14.422 29.672 1.00 91.50 284 PHE A N 1
ATOM 2229 C CA . PHE A 1 284 ? -7.162 15.299 30.643 1.00 91.50 284 PHE A CA 1
ATOM 2230 C C . PHE A 1 284 ? -5.844 14.737 31.188 1.00 91.50 284 PHE A C 1
ATOM 2232 O O . PHE A 1 284 ? -5.100 15.469 31.846 1.00 91.50 284 PHE A O 1
ATOM 2239 N N . GLY A 1 285 ? -5.536 13.480 30.871 1.00 88.81 285 GLY A N 1
ATOM 2240 C CA . GLY A 1 285 ? -4.350 12.765 31.317 1.00 88.81 285 GLY A CA 1
ATOM 2241 C C . GLY A 1 285 ? -4.507 12.096 32.682 1.00 88.81 285 GLY A C 1
ATOM 2242 O O . GLY A 1 285 ? -5.549 12.163 33.338 1.00 88.81 285 GLY A O 1
ATOM 2243 N N . ASP A 1 286 ? -3.416 11.459 33.105 1.00 86.00 286 ASP A N 1
ATOM 2244 C CA . ASP A 1 286 ? -3.346 10.690 34.342 1.00 86.00 286 ASP A CA 1
ATOM 2245 C C . ASP A 1 286 ? -3.505 11.547 35.606 1.00 86.00 286 ASP A C 1
ATOM 2247 O O . ASP A 1 286 ? -2.895 12.608 35.761 1.00 86.00 286 ASP A O 1
ATOM 2251 N N . ASN A 1 287 ? -4.336 11.063 36.528 1.00 89.19 287 ASN A N 1
ATOM 2252 C CA . ASN A 1 287 ? -4.674 11.693 37.800 1.00 89.19 287 ASN A CA 1
ATOM 2253 C C . ASN A 1 287 ? -4.251 10.853 39.021 1.00 89.19 287 ASN A C 1
ATOM 2255 O O . ASN A 1 287 ? -4.615 11.217 40.143 1.00 89.19 287 ASN A O 1
ATOM 2259 N N . THR A 1 288 ? -3.460 9.791 38.827 1.00 89.75 288 THR A N 1
ATOM 2260 C CA . THR A 1 288 ? -3.012 8.857 39.877 1.00 89.75 288 THR A CA 1
ATOM 2261 C C . THR A 1 288 ? -2.438 9.566 41.112 1.00 89.75 288 THR A C 1
ATOM 2263 O O . THR A 1 288 ? -2.822 9.258 42.240 1.00 89.75 288 THR A O 1
ATOM 2266 N N . ASP A 1 289 ? -1.582 10.580 40.937 1.00 89.94 289 ASP A N 1
ATOM 2267 C CA . ASP A 1 289 ? -0.992 11.332 42.061 1.00 89.94 289 ASP A CA 1
ATOM 2268 C C . ASP A 1 289 ? -2.054 12.035 42.928 1.00 89.94 289 ASP A C 1
ATOM 2270 O O . ASP A 1 289 ? -1.968 12.068 44.160 1.00 89.94 289 ASP A O 1
ATOM 2274 N N . MET A 1 290 ? -3.080 12.600 42.285 1.00 91.69 290 MET A N 1
ATOM 2275 C CA . MET A 1 290 ? -4.191 13.250 42.979 1.00 91.69 290 MET A CA 1
ATOM 2276 C C . MET A 1 290 ? -5.090 12.231 43.676 1.00 91.69 290 MET A C 1
ATOM 2278 O O . MET A 1 290 ? -5.599 12.523 44.759 1.00 91.69 290 MET A O 1
ATOM 2282 N N . GLU A 1 291 ? -5.286 11.054 43.083 1.00 91.19 291 GLU A N 1
ATOM 2283 C CA . GLU A 1 291 ? -6.037 9.959 43.695 1.00 91.19 291 GLU A CA 1
ATOM 2284 C C . GLU A 1 291 ? -5.341 9.446 44.961 1.00 91.19 291 GLU A C 1
ATOM 2286 O O . GLU A 1 291 ? -5.975 9.394 46.016 1.00 91.19 291 GLU A O 1
ATOM 2291 N N . ILE A 1 292 ? -4.031 9.177 44.902 1.00 92.19 292 ILE A N 1
ATOM 2292 C CA . ILE A 1 292 ? -3.231 8.743 46.060 1.00 92.19 292 ILE A CA 1
ATOM 2293 C C . ILE A 1 292 ? -3.362 9.748 47.208 1.00 92.19 292 ILE A C 1
ATOM 2295 O O . ILE A 1 292 ? -3.718 9.366 48.322 1.00 92.19 292 ILE A O 1
ATOM 2299 N N . ALA A 1 293 ? -3.180 11.044 46.935 1.00 92.94 293 ALA A N 1
ATOM 2300 C CA . ALA A 1 293 ? -3.312 12.087 47.953 1.00 92.94 293 ALA A CA 1
ATOM 2301 C C . ALA A 1 293 ? -4.726 12.151 48.571 1.00 92.94 293 ALA A C 1
ATOM 2303 O O . ALA A 1 293 ? -4.892 12.472 49.751 1.00 92.94 293 ALA A O 1
ATOM 2304 N N . LYS A 1 294 ? -5.774 11.859 47.788 1.00 92.81 294 LYS A N 1
ATOM 2305 C CA . LYS A 1 294 ? -7.158 11.797 48.287 1.00 92.81 294 LYS A CA 1
ATOM 2306 C C . LYS A 1 294 ? -7.417 10.548 49.126 1.00 92.81 294 LYS A C 1
ATOM 2308 O O . LYS A 1 294 ? -8.158 10.651 50.104 1.00 92.81 294 LYS A O 1
ATOM 2313 N N . LEU A 1 295 ? -6.816 9.415 48.772 1.00 93.12 295 LEU A N 1
ATOM 2314 C CA . LEU A 1 295 ? -6.899 8.168 49.533 1.00 93.12 295 LEU A CA 1
ATOM 2315 C C . LEU A 1 295 ? -6.164 8.275 50.871 1.00 93.12 295 LEU A C 1
ATOM 2317 O O . LEU A 1 295 ? -6.730 7.898 51.892 1.00 93.12 295 LEU A O 1
ATOM 2321 N N . GLU A 1 296 ? -4.967 8.863 50.901 1.00 92.81 296 GLU A N 1
ATOM 2322 C CA . GLU A 1 296 ? -4.235 9.135 52.147 1.00 92.81 296 GLU A CA 1
ATOM 2323 C C . GLU A 1 296 ? -5.070 9.997 53.106 1.00 92.81 296 GLU A C 1
ATOM 2325 O O . GLU A 1 296 ? -5.265 9.637 54.266 1.00 92.81 296 GLU A O 1
ATOM 2330 N N . HIS A 1 297 ? -5.669 11.080 52.600 1.00 92.38 297 HIS A N 1
ATOM 2331 C CA . HIS A 1 297 ? -6.578 11.922 53.381 1.00 92.38 297 HIS A CA 1
ATOM 2332 C C . HIS A 1 297 ? -7.836 11.171 53.856 1.00 92.38 297 HIS A C 1
ATOM 2334 O O . HIS A 1 297 ? -8.360 11.444 54.936 1.00 92.38 297 HIS A O 1
ATOM 2340 N N . LEU A 1 298 ? -8.354 10.226 53.066 1.00 90.88 298 LEU A N 1
ATOM 2341 C CA . LEU A 1 298 ? -9.478 9.389 53.486 1.00 90.88 298 LEU A CA 1
ATOM 2342 C C . LEU A 1 298 ? -9.082 8.447 54.634 1.00 90.88 298 LEU A C 1
ATOM 2344 O O . LEU A 1 298 ? -9.857 8.314 55.580 1.00 90.88 298 LEU A O 1
ATOM 2348 N N . CYS A 1 299 ? -7.890 7.845 54.589 1.00 90.81 299 CYS A N 1
ATOM 2349 C CA . CYS A 1 299 ? -7.358 7.029 55.685 1.00 90.81 299 CYS A CA 1
ATOM 2350 C C . CYS A 1 299 ? -7.255 7.839 56.987 1.00 90.81 299 CYS A C 1
ATOM 2352 O O . CYS A 1 299 ? -7.748 7.394 58.024 1.00 90.81 299 CYS A O 1
ATOM 2354 N N . GLU A 1 300 ? -6.742 9.073 56.917 1.00 92.25 300 GLU A N 1
ATOM 2355 C CA . GLU A 1 300 ? -6.676 9.980 58.073 1.00 92.25 300 GLU A CA 1
ATOM 2356 C C . GLU A 1 300 ? -8.065 10.266 58.678 1.00 92.25 300 GLU A C 1
ATOM 2358 O O . GLU A 1 300 ? -8.224 10.296 59.901 1.00 92.25 300 GLU A O 1
ATOM 2363 N N . LEU A 1 301 ? -9.095 10.453 57.841 1.00 90.62 301 LEU A N 1
ATOM 2364 C CA . LEU A 1 301 ? -10.475 10.677 58.295 1.00 90.62 301 LEU A CA 1
ATOM 2365 C C . LEU A 1 301 ? -11.089 9.456 58.989 1.00 90.62 301 LEU A C 1
ATOM 2367 O O . LEU A 1 301 ? -11.943 9.619 59.864 1.00 90.62 301 LEU A O 1
ATOM 2371 N N . LEU A 1 302 ? -10.683 8.248 58.598 1.00 91.06 302 LEU A N 1
ATOM 2372 C CA . LEU A 1 302 ? -11.137 6.999 59.211 1.00 91.06 302 LEU A CA 1
ATOM 2373 C C . LEU A 1 302 ? -10.425 6.701 60.543 1.00 91.06 302 LEU A C 1
ATOM 2375 O O . LEU A 1 302 ? -10.882 5.830 61.285 1.00 91.06 302 LEU A O 1
ATOM 2379 N N . GLY A 1 303 ? -9.389 7.472 60.896 1.00 77.62 303 GLY A N 1
ATOM 2380 C CA . GLY A 1 303 ? -8.673 7.356 62.166 1.00 77.62 303 GLY A CA 1
ATOM 2381 C C . GLY A 1 303 ? -7.725 6.157 62.244 1.00 77.62 303 GLY A C 1
ATOM 2382 O O . GLY A 1 303 ? -7.447 5.702 63.358 1.00 77.62 303 GLY A O 1
ATOM 2383 N N . GLU A 1 304 ? -7.265 5.654 61.093 1.00 57.78 304 GLU A N 1
ATOM 2384 C CA . GLU A 1 304 ? -6.139 4.711 60.979 1.00 57.78 304 GLU A CA 1
ATOM 2385 C C . GLU A 1 304 ? -4.795 5.442 60.856 1.00 57.78 304 GLU A C 1
ATOM 2387 O O . GLU A 1 304 ? -4.736 6.484 60.164 1.00 57.78 304 GLU A O 1
#

Secondary structure (DSSP, 8-state):
---------TT-EEEETTEEEEEEEEE--SSTTSPPEEEEEESS--EE--S-TT----TTT-HHHHHIIIIIHHHHHHH-TTHHHHEEPEEEE---TTS--TT-EEEESSB---HHHHHHTGGG-PPPSS-EEEEEES--TTTT-SSEEEEE-TTS-EEEEETT--SSEE--EEEEEHHHHHHHHHHHHHHHHHHSS-TTS----TTS-HHHHHHHHHHHHHHHH-HHHHHHHHHHHHHHHHHHHHHHHHHHHH--S-HHHHHHHHHHHHHHHHHHHHHHHHHH---HHHHHHHHHHHHHHHT-

InterPro domains:
  IPR046240 Domain of unknown function DUF6273 [PF19789] (116-178)